Protein AF-A0A2G8K7H7-F1 (afdb_monomer_lite)

Secondary structure (DSSP, 8-state):
-HHHHHHHHHHHHHHHHHTT---THHHHHHHHHHHHHHHH---------TTGGGGSTT--HHHHHHHHHT-S--PPPPHHHHHHHHHHHHHHHHHHHIIIIIIHIIIIIIIHHHHHHHHHHSTTTT--THHHHTTHHHHHHHHHHHHHHHHHHHHHH--SS--S-HHHHHHHHHTIIIIIHHHHHHHHHHHHHHHHHHHHHHHHHHHHTTS--

Structure (mmCIF, N/CA/C/O backbone):
data_AF-A0A2G8K7H7-F1
#
_entry.id   AF-A0A2G8K7H7-F1
#
loop_
_atom_site.group_PDB
_atom_site.id
_atom_site.type_symbol
_atom_site.label_atom_id
_atom_site.label_alt_id
_atom_site.label_comp_id
_atom_site.label_asym_id
_atom_site.label_entity_id
_atom_site.label_seq_id
_atom_site.pdbx_PDB_ins_code
_atom_site.Cartn_x
_atom_site.Cartn_y
_atom_site.Cartn_z
_atom_site.occupancy
_atom_site.B_iso_or_equiv
_atom_site.auth_seq_id
_atom_site.auth_comp_id
_atom_site.auth_asym_id
_atom_site.auth_atom_id
_atom_site.pdbx_PDB_model_num
ATOM 1 N N . ASP A 1 1 ? -57.561 33.549 46.223 1.00 53.53 1 ASP A N 1
ATOM 2 C CA . ASP A 1 1 ? -56.450 34.042 47.050 1.00 53.53 1 ASP A CA 1
ATOM 3 C C . ASP A 1 1 ? -55.126 33.857 46.307 1.00 53.53 1 ASP A C 1
ATOM 5 O O . ASP A 1 1 ? -54.621 32.746 46.173 1.00 53.53 1 ASP A O 1
ATOM 9 N N . ILE A 1 2 ? -54.633 34.937 45.696 1.00 44.38 2 ILE A N 1
ATOM 10 C CA . ILE A 1 2 ? -53.490 34.934 44.760 1.00 44.38 2 ILE A CA 1
ATOM 11 C C . ILE A 1 2 ? -52.161 34.674 45.502 1.00 44.38 2 ILE A C 1
ATOM 13 O O . ILE A 1 2 ? -51.176 34.232 44.903 1.00 44.38 2 ILE A O 1
ATOM 17 N N . SER A 1 3 ? -52.149 34.868 46.825 1.00 49.09 3 SER A N 1
ATOM 18 C CA . SER A 1 3 ? -50.997 34.624 47.697 1.00 49.09 3 SER A CA 1
ATOM 19 C C . SER A 1 3 ? -50.585 33.146 47.711 1.00 49.09 3 SER A C 1
ATOM 21 O O . SER A 1 3 ? -49.422 32.812 47.464 1.00 49.09 3 SER A O 1
ATOM 23 N N . HIS A 1 4 ? -51.555 32.240 47.867 1.00 49.19 4 HIS A N 1
ATOM 24 C CA . HIS A 1 4 ? -51.309 30.797 47.930 1.00 49.19 4 HIS A CA 1
ATOM 25 C C . HIS A 1 4 ? -50.818 30.211 46.595 1.00 49.19 4 HIS A C 1
ATOM 27 O O . HIS A 1 4 ? -49.955 29.329 46.580 1.00 49.19 4 HIS A O 1
ATOM 33 N N . LEU A 1 5 ? -51.290 30.747 45.464 1.00 40.94 5 LEU A N 1
ATOM 34 C CA . LEU A 1 5 ? -50.859 30.313 44.131 1.00 40.94 5 LEU A CA 1
ATOM 35 C C . LEU A 1 5 ? -49.403 30.728 43.845 1.00 40.94 5 LEU A C 1
ATOM 37 O O . LEU A 1 5 ? -48.606 29.934 43.343 1.00 40.94 5 LEU A O 1
ATOM 41 N N . ASN A 1 6 ? -49.017 31.943 44.245 1.00 46.00 6 ASN A N 1
ATOM 42 C CA . ASN A 1 6 ? -47.647 32.440 44.091 1.00 46.00 6 ASN A CA 1
ATOM 43 C C . ASN A 1 6 ? -46.644 31.707 44.994 1.00 46.00 6 ASN A C 1
ATOM 45 O O . ASN A 1 6 ? -45.485 31.510 44.614 1.00 46.00 6 ASN A O 1
ATOM 49 N N . GLN A 1 7 ? -47.084 31.258 46.170 1.00 62.91 7 GLN A N 1
ATOM 50 C CA . GLN A 1 7 ? -46.261 30.469 47.083 1.00 62.91 7 GLN A CA 1
ATOM 51 C C . GLN A 1 7 ? -46.027 29.046 46.545 1.00 62.91 7 GLN A C 1
ATOM 53 O O . GLN A 1 7 ? -44.893 28.560 46.576 1.00 62.91 7 GLN A O 1
ATOM 58 N N . ALA A 1 8 ? -47.046 28.425 45.938 1.00 53.34 8 ALA A N 1
ATOM 59 C CA . ALA A 1 8 ? -46.929 27.126 45.271 1.00 53.34 8 ALA A CA 1
ATOM 60 C C . ALA A 1 8 ? -46.001 27.170 44.039 1.00 53.34 8 ALA A C 1
ATOM 62 O O . ALA A 1 8 ? -45.171 26.275 43.852 1.00 53.34 8 ALA A O 1
ATOM 63 N N . ILE A 1 9 ? -46.062 28.244 43.242 1.00 55.47 9 ILE A N 1
ATOM 64 C CA . ILE A 1 9 ? -45.182 28.447 42.078 1.00 55.47 9 ILE A CA 1
ATOM 65 C C . ILE A 1 9 ? -43.723 28.635 42.517 1.00 55.47 9 ILE A C 1
ATOM 67 O O . ILE A 1 9 ? -42.823 28.008 41.952 1.00 55.47 9 ILE A O 1
ATOM 71 N N . LYS A 1 10 ? -43.466 29.426 43.569 1.00 61.75 10 LYS A N 1
ATOM 72 C CA . LYS A 1 10 ? -42.112 29.575 44.133 1.00 61.75 10 LYS A CA 1
ATOM 73 C C . LYS A 1 10 ? -41.576 28.258 44.698 1.00 61.75 10 LYS A C 1
ATOM 75 O O . LYS A 1 10 ? -40.401 27.951 44.495 1.00 61.75 10 LYS A O 1
ATOM 80 N N . HIS A 1 11 ? -42.422 27.452 45.342 1.00 56.69 11 HIS A N 1
ATOM 81 C CA . HIS A 1 11 ? -42.027 26.150 45.883 1.00 56.69 11 HIS A CA 1
ATOM 82 C C . HIS A 1 11 ? -41.699 25.135 44.768 1.00 56.69 11 HIS A C 1
ATOM 84 O O . HIS A 1 11 ? -40.663 24.470 44.832 1.00 56.69 11 HIS A O 1
ATOM 90 N N . GLN A 1 12 ? -42.481 25.096 43.679 1.00 52.47 12 GLN A N 1
ATOM 91 C CA . GLN A 1 12 ? -42.157 24.293 42.487 1.00 52.47 12 GLN A CA 1
ATOM 92 C C . GLN A 1 12 ? -40.876 24.763 41.782 1.00 52.47 12 GLN A C 1
ATOM 94 O O . GLN A 1 12 ? -40.083 23.939 41.324 1.00 52.47 12 GLN A O 1
ATOM 99 N N . GLN A 1 13 ? -40.631 26.073 41.695 1.00 54.75 13 GLN A N 1
ATOM 100 C CA . GLN A 1 13 ? -39.416 26.617 41.077 1.00 54.75 13 GLN A CA 1
ATOM 101 C C . GLN A 1 13 ? -38.163 26.365 41.933 1.00 54.75 13 GLN A C 1
ATOM 103 O O . GLN A 1 13 ? -37.096 26.076 41.385 1.00 54.75 13 GLN A O 1
ATOM 108 N N . ALA A 1 14 ? -38.283 26.399 43.263 1.00 55.44 14 ALA A N 1
ATOM 109 C CA . ALA A 1 14 ? -37.207 26.045 44.189 1.00 55.44 14 ALA A CA 1
ATOM 110 C C . ALA A 1 14 ? -36.882 24.539 44.153 1.00 55.44 14 ALA A C 1
ATOM 112 O O . ALA A 1 14 ? -35.705 24.169 44.154 1.00 55.44 14 ALA A O 1
ATOM 113 N N . GLN A 1 15 ? -37.895 23.672 44.031 1.00 49.62 15 GLN A N 1
ATOM 114 C CA . GLN A 1 15 ? -37.699 22.231 43.834 1.00 49.62 15 GLN A CA 1
ATOM 115 C C . GLN A 1 15 ? -37.089 21.913 42.455 1.00 49.62 15 GLN A C 1
ATOM 117 O O . GLN A 1 15 ? -36.134 21.138 42.380 1.00 49.62 15 GLN A O 1
ATOM 122 N N . LYS A 1 16 ? -37.516 22.596 41.378 1.00 49.41 16 LYS A N 1
ATOM 123 C CA . LYS A 1 16 ? -36.889 22.492 40.042 1.00 49.41 16 LYS A CA 1
ATOM 124 C C . LYS A 1 16 ? -35.439 22.997 40.016 1.00 49.41 16 LYS A C 1
ATOM 126 O O . LYS A 1 16 ? -34.615 22.430 39.303 1.00 49.41 16 LYS A O 1
ATOM 131 N N . LYS A 1 17 ? -35.089 24.024 40.806 1.00 46.34 17 LYS A N 1
ATOM 132 C CA . LYS A 1 17 ? -33.696 24.497 40.954 1.00 46.34 17 LYS A CA 1
ATOM 133 C C . LYS A 1 17 ? -32.825 23.553 41.792 1.00 46.34 17 LYS A C 1
ATOM 135 O O . LYS A 1 17 ? -31.636 23.444 41.501 1.00 46.34 17 LYS A O 1
ATOM 140 N N . LYS A 1 18 ? -33.384 22.847 42.785 1.00 43.88 18 LYS A N 1
ATOM 141 C CA . LYS A 1 18 ? -32.648 21.839 43.576 1.00 43.88 18 LYS A CA 1
ATOM 142 C C . LYS A 1 18 ? -32.405 20.528 42.814 1.00 43.88 18 LYS A C 1
ATOM 144 O O . LYS A 1 18 ? -31.363 19.919 43.023 1.00 43.88 18 LYS A O 1
ATOM 149 N N . LEU A 1 19 ? -33.268 20.149 41.865 1.00 40.31 19 LEU A N 1
ATOM 150 C CA . LEU A 1 19 ? -33.037 18.982 40.993 1.00 40.31 19 LEU A CA 1
ATOM 151 C C . LEU A 1 19 ? -31.983 19.214 39.892 1.00 40.31 19 LEU A C 1
ATOM 153 O O . LEU A 1 19 ? -31.557 18.268 39.238 1.00 40.31 19 LEU A O 1
ATOM 157 N N . ARG A 1 20 ? -31.534 20.460 39.687 1.00 43.06 20 ARG A N 1
ATOM 158 C CA . ARG A 1 20 ? -30.636 20.848 38.584 1.00 43.06 20 ARG A CA 1
ATOM 159 C C . ARG A 1 20 ? -29.191 21.131 39.015 1.00 43.06 20 ARG A C 1
ATOM 161 O O . ARG A 1 20 ? -28.458 21.830 38.322 1.00 43.06 20 ARG A O 1
ATOM 168 N N . LYS A 1 21 ? -28.773 20.575 40.154 1.00 44.75 21 LYS A N 1
ATOM 169 C CA . LYS A 1 21 ? -27.370 20.535 40.595 1.00 44.75 21 LYS A CA 1
ATOM 170 C C . LYS A 1 21 ? -26.942 19.091 40.874 1.00 44.75 21 LYS A C 1
ATOM 172 O O . LYS A 1 21 ? -26.611 18.738 41.999 1.00 44.75 21 LYS A O 1
ATOM 177 N N . ARG A 1 22 ? -26.951 18.249 39.838 1.00 39.81 22 ARG A N 1
ATOM 178 C CA . ARG A 1 22 ? -26.134 17.025 39.790 1.00 39.81 22 ARG A CA 1
ATOM 179 C C . ARG A 1 22 ? -24.880 17.312 38.957 1.00 39.81 22 ARG A C 1
ATOM 181 O O . ARG A 1 22 ? -24.964 18.073 37.994 1.00 39.81 22 ARG A O 1
ATOM 188 N N . PRO A 1 23 ? -23.708 16.802 39.360 1.00 37.00 23 PRO A N 1
ATOM 189 C CA . PRO A 1 23 ? -22.433 17.349 38.929 1.00 37.00 23 PRO A CA 1
ATOM 190 C C . PRO A 1 23 ? -22.114 16.950 37.484 1.00 37.00 23 PRO A C 1
ATOM 192 O O . PRO A 1 23 ? -22.053 15.773 37.147 1.00 37.00 23 PRO A O 1
ATOM 195 N N . THR A 1 24 ? -21.781 17.937 36.655 1.00 44.25 24 THR A N 1
ATOM 196 C CA . THR A 1 24 ? -21.067 17.779 35.373 1.00 44.25 24 THR A CA 1
ATOM 197 C C . THR A 1 24 ? -19.679 17.137 35.524 1.00 44.25 24 THR A C 1
ATOM 199 O O . THR A 1 24 ? -19.073 16.756 34.527 1.00 44.25 24 THR A O 1
ATOM 202 N N . LYS A 1 25 ? -19.189 16.952 36.761 1.00 39.28 25 LYS A N 1
ATOM 203 C CA . LYS A 1 25 ? -17.875 16.363 37.056 1.00 39.28 25 LYS A CA 1
ATOM 204 C C . LYS A 1 25 ? -17.699 14.942 36.505 1.00 39.28 25 LYS A C 1
ATOM 206 O O . LYS A 1 25 ? -16.602 14.633 36.078 1.00 39.28 25 LYS A O 1
ATOM 211 N N . GLY A 1 26 ? -18.743 14.107 36.457 1.00 41.06 26 GLY A N 1
ATOM 212 C CA . GLY A 1 26 ? -18.622 12.718 35.975 1.00 41.06 26 GLY A CA 1
ATOM 213 C C . GLY A 1 26 ? -18.397 12.586 34.461 1.00 41.06 26 GLY A C 1
ATOM 214 O O . GLY A 1 26 ? -17.612 11.757 34.028 1.00 41.06 26 GLY A O 1
ATOM 215 N N . LYS A 1 27 ? -19.030 13.443 33.644 1.00 45.31 27 LYS A N 1
ATOM 216 C CA . LYS A 1 27 ? -18.860 13.427 32.174 1.00 45.31 27 LYS A CA 1
ATOM 217 C C . LYS A 1 27 ? -17.509 13.991 31.740 1.00 45.31 27 LYS A C 1
ATOM 219 O O . LYS A 1 27 ? -16.922 13.513 30.778 1.00 45.31 27 LYS A O 1
ATOM 224 N N . GLN A 1 28 ? -17.038 15.017 32.449 1.00 50.28 28 GLN A N 1
ATOM 225 C CA . GLN A 1 28 ? -15.727 15.610 32.207 1.00 50.28 28 GLN A CA 1
ATOM 226 C C . GLN A 1 28 ? -14.610 14.662 32.654 1.00 50.28 28 GLN A C 1
ATOM 228 O O . GLN A 1 28 ? -13.650 14.494 31.920 1.00 50.28 28 GLN A O 1
ATOM 233 N N . LYS A 1 29 ? -14.791 13.985 33.797 1.00 49.91 29 LYS A N 1
ATOM 234 C CA . LYS A 1 29 ? -13.849 13.004 34.344 1.00 49.91 29 LYS A CA 1
ATOM 235 C C . LYS A 1 29 ? -13.564 11.858 33.364 1.00 49.91 29 LYS A C 1
ATOM 237 O O . LYS A 1 29 ? -12.413 11.695 32.996 1.00 49.91 29 LYS A O 1
ATOM 242 N N . ASN A 1 30 ? -14.592 11.199 32.821 1.00 59.34 30 ASN A N 1
ATOM 243 C CA . ASN A 1 30 ? -14.393 10.092 31.870 1.00 59.34 30 ASN A CA 1
ATOM 244 C C . ASN A 1 30 ? -13.727 10.532 30.551 1.00 59.34 30 ASN A C 1
ATOM 246 O O . ASN A 1 30 ? -13.018 9.757 29.918 1.00 59.34 30 ASN A O 1
ATOM 250 N N . ARG A 1 31 ? -13.962 11.776 30.107 1.00 64.56 31 ARG A N 1
ATOM 251 C CA . ARG A 1 31 ? -13.296 12.331 28.919 1.00 64.56 31 ARG A CA 1
ATOM 252 C C . ARG A 1 31 ? -11.830 12.659 29.201 1.00 64.56 31 ARG A C 1
ATOM 254 O O . ARG A 1 31 ? -10.986 12.375 28.363 1.00 64.56 31 ARG A O 1
ATOM 261 N N . THR A 1 32 ? -11.538 13.260 30.352 1.00 67.94 32 THR A N 1
ATOM 262 C CA . THR A 1 32 ? -10.167 13.584 30.758 1.00 67.94 32 THR A CA 1
ATOM 263 C C . THR A 1 32 ? -9.350 12.316 31.010 1.00 67.94 32 THR A C 1
ATOM 265 O O . THR A 1 32 ? -8.211 12.256 30.572 1.00 67.94 32 THR A O 1
ATOM 268 N N . GLU A 1 33 ? -9.949 11.281 31.603 1.00 69.31 33 GLU A N 1
ATOM 269 C CA . GLU A 1 33 ? -9.330 9.959 31.788 1.00 69.31 33 GLU A CA 1
ATOM 270 C C . GLU A 1 33 ? -8.995 9.302 30.441 1.00 69.31 33 GLU A C 1
ATOM 272 O O . GLU A 1 33 ? -7.850 8.925 30.221 1.00 69.31 33 GLU A O 1
ATOM 277 N N . LEU A 1 34 ? -9.933 9.291 29.484 1.00 71.19 34 LEU A N 1
ATOM 278 C CA . LEU A 1 34 ? -9.685 8.792 28.125 1.00 71.19 34 LEU A CA 1
ATOM 279 C C . LEU A 1 34 ? -8.577 9.575 27.397 1.00 71.19 34 LEU A C 1
ATOM 281 O O . LEU A 1 34 ? -7.736 8.991 26.716 1.00 71.19 34 LEU A O 1
ATOM 285 N N . GLU A 1 35 ? -8.575 10.905 27.515 1.00 76.38 35 GLU A N 1
ATOM 286 C CA . GLU A 1 35 ? -7.531 11.759 26.937 1.00 76.38 35 GLU A CA 1
ATOM 287 C C . GLU A 1 35 ? -6.160 11.485 27.585 1.00 76.38 35 GLU A C 1
ATOM 289 O O . GLU A 1 35 ? -5.142 11.483 26.895 1.00 76.38 35 GLU A O 1
ATOM 294 N N . GLU A 1 36 ? -6.110 11.220 28.892 1.00 78.50 36 GLU A N 1
ATOM 295 C CA . GLU A 1 36 ? -4.895 10.808 29.605 1.00 78.50 36 GLU A CA 1
ATOM 296 C C . GLU A 1 36 ? -4.436 9.397 29.216 1.00 78.50 36 GLU A C 1
ATOM 298 O O . GLU A 1 36 ? -3.234 9.167 29.099 1.00 78.50 36 GLU A O 1
ATOM 303 N N . ALA A 1 37 ? -5.363 8.477 28.955 1.00 74.94 37 ALA A N 1
ATOM 304 C CA . ALA A 1 37 ? -5.086 7.129 28.466 1.00 74.94 37 ALA A CA 1
ATOM 305 C C . ALA A 1 37 ? -4.466 7.136 27.074 1.00 74.94 37 ALA A C 1
ATOM 307 O O . ALA A 1 37 ? -3.412 6.547 26.842 1.00 74.94 37 ALA A O 1
ATOM 308 N N . LEU A 1 38 ? -5.076 7.882 26.155 1.00 78.12 38 LEU A N 1
ATOM 309 C CA . LEU A 1 38 ? -4.579 8.027 24.791 1.00 78.12 38 LEU A CA 1
ATOM 310 C C . LEU A 1 38 ? -3.209 8.711 24.742 1.00 78.12 38 LEU A C 1
ATOM 312 O O . LEU A 1 38 ? -2.420 8.400 23.859 1.00 78.12 38 LEU A O 1
ATOM 316 N N . LYS A 1 39 ? -2.879 9.583 25.706 1.00 82.62 39 LYS A N 1
ATOM 317 C CA . LYS A 1 39 ? -1.521 10.142 25.836 1.00 82.62 39 LYS A CA 1
ATOM 318 C C . LYS A 1 39 ? -0.468 9.096 26.207 1.00 82.62 39 LYS A C 1
ATOM 320 O O . LYS A 1 39 ? 0.702 9.306 25.901 1.00 82.62 39 LYS A O 1
ATOM 325 N N . ARG A 1 40 ? -0.853 8.006 26.880 1.00 81.62 40 ARG A N 1
ATOM 326 C CA . ARG A 1 40 ? 0.049 6.884 27.198 1.00 81.62 40 ARG A CA 1
ATOM 327 C C . ARG A 1 40 ? 0.236 5.943 26.009 1.00 81.62 40 ARG A C 1
ATOM 329 O O . ARG A 1 40 ? 1.224 5.214 25.975 1.00 81.62 40 ARG A O 1
ATOM 336 N N . TYR A 1 41 ? -0.692 5.952 25.051 1.00 80.19 41 TYR A N 1
ATOM 337 C CA . TYR A 1 41 ? -0.607 5.105 23.871 1.00 80.19 41 TYR A CA 1
ATOM 338 C C . TYR A 1 41 ? 0.508 5.582 22.939 1.00 80.19 41 TYR A C 1
ATOM 340 O O . TYR A 1 41 ? 0.491 6.705 22.433 1.00 80.19 41 TYR A O 1
ATOM 348 N N . THR A 1 42 ? 1.466 4.701 22.678 1.00 78.88 42 THR A N 1
ATOM 349 C CA . THR A 1 42 ? 2.473 4.897 21.641 1.00 78.88 42 THR A CA 1
ATOM 350 C C . THR A 1 42 ? 2.078 4.089 20.416 1.00 78.88 42 THR A C 1
ATOM 352 O O . THR A 1 42 ? 1.704 2.919 20.513 1.00 78.88 42 THR A O 1
ATOM 355 N N . ILE A 1 43 ? 2.147 4.721 19.243 1.00 76.75 43 ILE A N 1
ATOM 356 C CA . ILE A 1 43 ? 1.933 4.016 17.981 1.00 76.75 43 ILE A CA 1
ATOM 357 C C . ILE A 1 43 ? 3.099 3.048 17.830 1.00 76.75 43 ILE A C 1
ATOM 359 O O . ILE A 1 43 ? 4.243 3.455 17.635 1.00 76.75 43 ILE A O 1
ATOM 363 N N . TYR A 1 44 ? 2.803 1.762 17.977 1.00 59.66 44 TYR A N 1
ATOM 364 C CA . TYR A 1 44 ? 3.785 0.723 17.749 1.00 59.66 44 TYR A CA 1
ATOM 365 C C . TYR A 1 44 ? 3.960 0.576 16.234 1.00 59.66 44 TYR A C 1
ATOM 367 O O . TYR A 1 44 ? 3.085 0.032 15.561 1.00 59.66 44 TYR A O 1
ATOM 375 N N . ASP A 1 45 ? 5.103 1.011 15.708 1.00 64.31 45 ASP A N 1
ATOM 376 C CA . ASP A 1 45 ? 5.479 0.788 14.313 1.00 64.31 45 ASP A CA 1
ATOM 377 C C . ASP A 1 45 ? 6.367 -0.466 14.196 1.00 64.31 45 ASP A C 1
ATOM 379 O O . ASP A 1 45 ? 7.561 -0.436 14.493 1.00 64.31 45 ASP A O 1
ATOM 383 N N . LYS A 1 46 ? 5.761 -1.618 13.861 1.00 55.03 46 LYS A N 1
ATOM 384 C CA . LYS A 1 46 ? 6.487 -2.891 13.630 1.00 55.03 46 LYS A CA 1
ATOM 385 C C . LYS A 1 46 ? 7.175 -2.940 12.276 1.00 55.03 46 LYS A C 1
ATOM 387 O O . LYS A 1 46 ? 7.973 -3.848 12.050 1.00 55.03 46 LYS A O 1
ATOM 392 N N . GLU A 1 47 ? 6.807 -2.065 11.351 1.00 64.69 47 GLU A N 1
ATOM 393 C CA . GLU A 1 47 ? 7.043 -2.287 9.935 1.00 64.69 47 GLU A CA 1
ATOM 394 C C . GLU A 1 47 ? 7.829 -1.112 9.368 1.00 64.69 47 GLU A C 1
ATOM 396 O O . GLU A 1 47 ? 7.264 -0.159 8.847 1.00 64.69 47 GLU A O 1
ATOM 401 N N . GLU A 1 48 ? 9.160 -1.205 9.413 1.00 74.00 48 GLU A N 1
ATOM 402 C CA . GLU A 1 48 ? 9.999 -0.318 8.611 1.00 74.00 48 GLU A CA 1
ATOM 403 C C . GLU A 1 48 ? 9.760 -0.646 7.127 1.00 74.00 48 GLU A C 1
ATOM 405 O O . GLU A 1 48 ? 10.294 -1.602 6.558 1.00 74.00 48 GLU A O 1
ATOM 410 N N . LEU A 1 49 ? 8.842 0.093 6.508 1.00 88.12 49 LEU A N 1
ATOM 411 C CA . LEU A 1 49 ? 8.471 -0.078 5.112 1.00 88.12 49 LEU A CA 1
ATOM 412 C C . LEU A 1 49 ? 9.411 0.754 4.237 1.00 88.12 49 LEU A C 1
ATOM 414 O O . LEU A 1 49 ? 9.168 1.936 4.007 1.00 88.12 49 LEU A O 1
ATOM 418 N N . GLU A 1 50 ? 10.456 0.126 3.686 1.00 90.38 50 GLU A N 1
ATOM 419 C CA . GLU A 1 50 ? 11.431 0.790 2.795 1.00 90.38 50 GLU A CA 1
ATOM 420 C C . GLU A 1 50 ? 10.782 1.594 1.656 1.00 90.38 50 GLU A C 1
ATOM 422 O O . GLU A 1 50 ? 11.318 2.606 1.200 1.00 90.38 50 GLU A O 1
ATOM 427 N N . PHE A 1 51 ? 9.634 1.123 1.167 1.00 92.44 51 PHE A N 1
ATOM 428 C CA . PHE A 1 51 ? 8.916 1.730 0.055 1.00 92.44 51 PHE A CA 1
ATOM 429 C C . PHE A 1 51 ? 8.001 2.894 0.465 1.00 92.44 51 PHE A C 1
ATOM 431 O O . PHE A 1 51 ? 7.534 3.615 -0.414 1.00 92.44 51 PHE A O 1
ATOM 438 N N . ALA A 1 52 ? 7.746 3.112 1.761 1.00 92.31 52 ALA A N 1
ATOM 439 C CA . ALA A 1 52 ? 6.797 4.128 2.228 1.00 92.31 52 ALA A CA 1
ATOM 440 C C . ALA A 1 52 ? 7.185 5.545 1.785 1.00 92.31 52 ALA A C 1
ATOM 442 O O . ALA A 1 52 ? 6.318 6.349 1.446 1.00 92.31 52 ALA A O 1
ATOM 443 N N . LYS A 1 53 ? 8.491 5.835 1.680 1.00 91.88 53 LYS A N 1
ATOM 444 C CA . LYS A 1 53 ? 8.991 7.125 1.177 1.00 91.88 53 LYS A CA 1
ATOM 445 C C . LYS A 1 53 ? 8.470 7.474 -0.219 1.00 91.88 53 LYS A C 1
ATOM 447 O O . LYS A 1 53 ? 8.295 8.648 -0.513 1.00 91.88 53 LYS A O 1
ATOM 452 N N . TYR A 1 54 ? 8.181 6.481 -1.062 1.00 93.31 54 TYR A N 1
ATOM 453 C CA . TYR A 1 54 ? 7.706 6.706 -2.430 1.00 93.31 54 TYR A CA 1
ATOM 454 C C . TYR A 1 54 ? 6.221 7.081 -2.512 1.00 93.31 54 TYR A C 1
ATOM 456 O O . TYR A 1 54 ? 5.764 7.497 -3.575 1.00 93.31 54 TYR A O 1
ATOM 464 N N . GLY A 1 55 ? 5.476 6.973 -1.406 1.00 88.56 55 GLY A N 1
ATOM 465 C CA . GLY A 1 55 ? 4.105 7.476 -1.313 1.00 88.56 55 GLY A CA 1
ATOM 466 C C . GLY A 1 55 ? 4.023 9.005 -1.285 1.00 88.56 55 GLY A C 1
ATOM 467 O O . GLY A 1 55 ? 2.987 9.559 -1.635 1.00 88.56 55 GLY A O 1
ATOM 468 N N . GLN A 1 56 ? 5.117 9.694 -0.939 1.00 87.44 56 GLN A N 1
ATOM 469 C CA . GLN A 1 56 ? 5.150 11.153 -0.811 1.00 87.44 56 GLN A CA 1
ATOM 470 C C . GLN A 1 56 ? 4.845 11.861 -2.132 1.00 87.44 56 GLN A C 1
ATOM 472 O O . GLN A 1 56 ? 5.291 11.431 -3.200 1.00 87.44 56 GLN A O 1
ATOM 477 N N . ASP A 1 57 ? 4.126 12.980 -2.055 1.00 86.00 57 ASP A N 1
ATOM 478 C CA . ASP A 1 57 ? 3.807 13.825 -3.205 1.00 86.00 57 ASP A CA 1
ATOM 479 C C . ASP A 1 57 ? 5.062 14.371 -3.902 1.00 86.00 57 ASP A C 1
ATOM 481 O O . ASP A 1 57 ? 6.109 14.592 -3.299 1.00 86.00 57 ASP A O 1
ATOM 485 N N . GLY A 1 58 ? 4.961 14.581 -5.215 1.00 86.75 58 GLY A N 1
ATOM 486 C CA . GLY A 1 58 ? 6.048 15.129 -6.034 1.00 86.75 58 GLY A CA 1
ATOM 487 C C . GLY A 1 58 ? 7.116 14.123 -6.482 1.00 86.75 58 GLY A C 1
ATOM 488 O O . GLY A 1 58 ? 7.850 14.424 -7.418 1.00 86.75 58 GLY A O 1
ATOM 489 N N . LEU A 1 59 ? 7.173 12.917 -5.906 1.00 93.38 59 LEU A N 1
ATOM 490 C CA . LEU A 1 59 ? 8.048 11.846 -6.399 1.00 93.38 59 LEU A CA 1
ATOM 491 C C . LEU A 1 59 ? 7.501 11.196 -7.680 1.00 93.38 59 LEU A C 1
ATOM 493 O O . LEU A 1 59 ? 6.284 11.026 -7.835 1.00 93.38 59 LEU A O 1
ATOM 497 N N . ASP A 1 60 ? 8.405 10.821 -8.584 1.00 94.50 60 ASP A N 1
ATOM 498 C CA . ASP A 1 60 ? 8.108 10.162 -9.855 1.00 94.50 60 ASP A CA 1
ATOM 499 C C . ASP A 1 60 ? 8.985 8.915 -10.084 1.00 94.50 60 ASP A C 1
ATOM 501 O O . ASP A 1 60 ? 9.895 8.596 -9.311 1.00 94.50 60 ASP A O 1
ATOM 505 N N . TRP A 1 61 ? 8.721 8.190 -11.174 1.00 95.69 61 TRP A N 1
ATOM 506 C CA . TRP A 1 61 ? 9.527 7.022 -11.534 1.00 95.69 61 TRP A CA 1
ATOM 507 C C . TRP A 1 61 ? 10.983 7.382 -11.844 1.00 95.69 61 TRP A C 1
ATOM 509 O O . TRP A 1 61 ? 11.857 6.534 -11.687 1.00 95.69 61 TRP A O 1
ATOM 519 N N . VAL A 1 62 ? 11.272 8.618 -12.271 1.00 95.62 62 VAL A N 1
ATOM 520 C CA . VAL A 1 62 ? 12.648 9.064 -12.519 1.00 95.62 62 VAL A CA 1
ATOM 521 C C . VAL A 1 62 ? 13.402 9.122 -11.197 1.00 95.62 62 VAL A C 1
ATOM 523 O O . VAL A 1 62 ? 14.504 8.586 -11.109 1.00 95.62 62 VAL A O 1
ATOM 526 N N . PHE A 1 63 ? 12.805 9.720 -10.165 1.00 95.44 63 PHE A N 1
ATOM 527 C CA . PHE A 1 63 ? 13.351 9.746 -8.814 1.00 95.44 63 PHE A CA 1
ATOM 528 C C . PHE A 1 63 ? 13.601 8.330 -8.294 1.00 95.44 63 PHE A C 1
ATOM 530 O O . PHE A 1 63 ? 14.712 8.035 -7.861 1.00 95.44 63 PHE A O 1
ATOM 537 N N . PHE A 1 64 ? 12.616 7.435 -8.419 1.00 96.06 64 PHE A N 1
ATOM 538 C CA . PHE A 1 64 ? 12.775 6.033 -8.026 1.00 96.06 64 PHE A CA 1
ATOM 539 C C . PHE A 1 64 ? 13.963 5.367 -8.729 1.00 96.06 64 PHE A C 1
ATOM 541 O O . PHE A 1 64 ? 14.784 4.725 -8.083 1.00 96.06 64 PHE A O 1
ATOM 548 N N . MET A 1 65 ? 14.092 5.532 -10.049 1.00 96.38 65 MET A N 1
ATOM 549 C CA . MET A 1 65 ? 15.205 4.945 -10.799 1.00 96.38 65 MET A CA 1
ATOM 550 C C . MET A 1 65 ? 16.556 5.516 -10.367 1.00 96.38 65 MET A C 1
ATOM 552 O O . MET A 1 65 ? 17.519 4.761 -10.255 1.00 96.38 65 MET A O 1
ATOM 556 N N . LYS A 1 66 ? 16.643 6.828 -10.120 1.00 95.69 66 LYS A N 1
ATOM 557 C CA . LYS A 1 66 ? 17.869 7.464 -9.618 1.00 95.69 66 LYS A CA 1
ATOM 558 C C . LYS A 1 66 ? 18.256 6.926 -8.245 1.00 95.69 66 LYS A C 1
ATOM 560 O O . LYS A 1 66 ? 19.428 6.633 -8.033 1.00 95.69 66 LYS A O 1
ATOM 565 N N . ASP A 1 67 ? 17.279 6.752 -7.361 1.00 94.94 67 ASP A N 1
ATOM 566 C CA . ASP A 1 67 ? 17.473 6.216 -6.013 1.00 94.94 67 ASP A CA 1
ATOM 567 C C . ASP A 1 67 ? 17.875 4.730 -6.038 1.00 94.94 67 ASP A C 1
ATOM 569 O O . ASP A 1 67 ? 18.822 4.320 -5.375 1.00 94.94 67 ASP A O 1
ATOM 573 N N . VAL A 1 68 ? 17.239 3.902 -6.872 1.00 94.81 68 VAL A N 1
ATOM 574 C CA . VAL A 1 68 ? 17.578 2.470 -6.980 1.00 94.81 68 VAL A CA 1
ATOM 575 C C . VAL A 1 68 ? 18.931 2.241 -7.654 1.00 94.81 68 VAL A C 1
ATOM 577 O O . VAL A 1 68 ? 19.709 1.406 -7.198 1.00 94.81 68 VAL A O 1
ATOM 580 N N . LEU A 1 69 ? 19.219 2.961 -8.740 1.00 95.69 69 LEU A N 1
ATOM 581 C CA . LEU A 1 69 ? 20.438 2.766 -9.531 1.00 95.69 69 LEU A CA 1
ATOM 582 C C . LEU A 1 69 ? 21.624 3.591 -9.026 1.00 95.69 69 LEU A C 1
ATOM 584 O O . LEU A 1 69 ? 22.738 3.368 -9.497 1.00 95.69 69 LEU A O 1
ATOM 588 N N . GLN A 1 70 ? 21.389 4.543 -8.119 1.00 95.62 70 GLN A N 1
ATOM 589 C CA . GLN A 1 70 ? 22.390 5.489 -7.617 1.00 95.62 70 GLN A CA 1
ATOM 590 C C . GLN A 1 70 ? 23.058 6.271 -8.765 1.00 95.62 70 GLN A C 1
ATOM 592 O O . GLN A 1 70 ? 24.281 6.326 -8.892 1.00 95.62 70 GLN A O 1
ATOM 597 N N . VAL A 1 71 ? 22.236 6.852 -9.648 1.00 93.62 71 VAL A N 1
ATOM 598 C CA . VAL A 1 71 ? 22.687 7.621 -10.825 1.00 93.62 71 VAL A CA 1
ATOM 599 C C . VAL A 1 71 ? 22.047 9.005 -10.886 1.00 93.62 71 VAL A C 1
ATOM 601 O O . VAL A 1 71 ? 20.886 9.187 -10.530 1.00 93.62 71 VAL A O 1
ATOM 604 N N . GLU A 1 72 ? 22.773 9.985 -11.423 1.00 91.44 72 GLU A N 1
ATOM 605 C CA . GLU A 1 72 ? 22.265 11.359 -11.553 1.00 91.44 72 GLU A CA 1
ATOM 606 C C . GLU A 1 72 ? 21.338 11.555 -12.761 1.00 91.44 72 GLU A C 1
ATOM 608 O O . GLU A 1 72 ? 20.396 12.356 -12.711 1.00 91.44 72 GLU A O 1
ATOM 613 N N . HIS A 1 73 ? 21.584 10.821 -13.851 1.00 91.25 73 HIS A N 1
ATOM 614 C CA . HIS A 1 73 ? 20.894 10.985 -15.128 1.00 91.25 73 HIS A CA 1
ATOM 615 C C . HIS A 1 73 ? 20.235 9.684 -15.595 1.00 91.25 73 HIS A C 1
ATOM 617 O O . HIS A 1 73 ? 20.885 8.643 -15.703 1.00 91.25 73 HIS A O 1
ATOM 623 N N . ILE A 1 74 ? 18.950 9.781 -15.943 1.00 93.44 74 ILE A N 1
ATOM 624 C CA . ILE A 1 74 ? 18.165 8.714 -16.564 1.00 93.44 74 ILE A CA 1
ATOM 625 C C . ILE A 1 74 ? 17.843 9.148 -17.998 1.00 93.44 74 ILE A C 1
ATOM 627 O O . ILE A 1 74 ? 17.253 10.217 -18.176 1.00 93.44 74 ILE A O 1
ATOM 631 N N . PRO A 1 75 ? 18.218 8.357 -19.021 1.00 90.94 75 PRO A N 1
ATOM 632 C CA . PRO A 1 75 ? 17.857 8.635 -20.404 1.00 90.94 75 PRO A CA 1
ATOM 633 C C . PRO A 1 75 ? 16.354 8.861 -20.559 1.00 90.94 75 PRO A C 1
ATOM 635 O O . PRO A 1 75 ? 15.535 8.084 -20.061 1.00 90.94 75 PRO A O 1
ATOM 638 N N . LYS A 1 76 ? 15.983 9.927 -21.274 1.00 91.12 76 LYS A N 1
ATOM 639 C CA . LYS A 1 76 ? 14.578 10.233 -21.537 1.00 91.12 76 LYS A CA 1
ATOM 640 C C . LYS A 1 76 ? 14.006 9.190 -22.508 1.00 91.12 76 LYS A C 1
ATOM 642 O O . LYS A 1 76 ? 14.487 9.109 -23.639 1.00 91.12 76 LYS A O 1
ATOM 647 N N . PRO A 1 77 ? 12.981 8.418 -22.112 1.00 93.50 77 PRO A N 1
ATOM 648 C CA . PRO A 1 77 ? 12.351 7.465 -23.010 1.00 93.50 77 PRO A CA 1
ATOM 649 C C . PRO A 1 77 ? 11.516 8.185 -24.078 1.00 93.50 77 PRO A C 1
ATOM 651 O O . PRO A 1 77 ? 11.197 9.373 -23.964 1.00 93.50 77 PRO A O 1
ATOM 654 N N . ASN A 1 78 ? 11.109 7.441 -25.108 1.00 94.88 78 ASN A N 1
ATOM 655 C CA . ASN A 1 78 ? 10.124 7.927 -26.071 1.00 94.88 78 ASN A CA 1
ATOM 656 C C . ASN A 1 78 ? 8.766 8.219 -25.388 1.00 94.88 78 ASN A C 1
ATOM 658 O O . ASN A 1 78 ? 8.517 7.853 -24.235 1.00 94.88 78 ASN A O 1
ATOM 662 N N . SER A 1 79 ? 7.871 8.912 -26.095 1.00 95.19 79 SER A N 1
ATOM 663 C CA . SER A 1 79 ? 6.605 9.383 -25.519 1.00 95.19 79 SER A CA 1
ATOM 664 C C . SER A 1 79 ? 5.675 8.248 -25.070 1.00 95.19 79 SER A C 1
ATOM 666 O O . SER A 1 79 ? 5.002 8.394 -24.048 1.00 95.19 79 SER A O 1
ATOM 668 N N . SER A 1 80 ? 5.641 7.121 -25.788 1.00 94.75 80 SER A N 1
ATOM 669 C CA . SER A 1 80 ? 4.836 5.949 -25.422 1.00 94.75 80 SER A CA 1
ATOM 670 C C . SER A 1 80 ? 5.356 5.277 -24.155 1.00 94.75 80 SER A C 1
ATOM 672 O O . SER A 1 80 ? 4.576 5.010 -23.243 1.00 94.75 80 SER A O 1
ATOM 674 N N . GLU A 1 81 ? 6.670 5.089 -24.044 1.00 94.69 81 GLU A N 1
ATOM 675 C CA . GLU A 1 81 ? 7.289 4.503 -22.857 1.00 94.69 81 GLU A CA 1
ATOM 676 C C . GLU A 1 81 ? 7.159 5.418 -21.643 1.00 94.69 81 GLU A C 1
ATOM 678 O O . GLU A 1 81 ? 6.874 4.941 -20.549 1.00 94.69 81 GLU A O 1
ATOM 683 N N . CYS A 1 82 ? 7.270 6.736 -21.818 1.00 94.94 82 CYS A N 1
ATOM 684 C CA . CYS A 1 82 ? 7.018 7.690 -20.739 1.00 94.94 82 CYS A CA 1
ATOM 685 C C . CYS A 1 82 ? 5.599 7.530 -20.161 1.00 94.94 82 CYS A C 1
ATOM 687 O O . CYS A 1 82 ? 5.425 7.420 -18.947 1.00 94.94 82 CYS A O 1
ATOM 689 N N . LYS A 1 83 ? 4.579 7.424 -21.027 1.00 95.81 83 LYS A N 1
ATOM 690 C CA . LYS A 1 83 ? 3.190 7.183 -20.599 1.00 95.81 83 LYS A CA 1
ATOM 691 C C . LYS A 1 83 ? 3.039 5.850 -19.864 1.00 95.81 83 LYS A C 1
ATOM 693 O O . LYS A 1 83 ? 2.379 5.810 -18.830 1.00 95.81 83 LYS A O 1
ATOM 698 N N . ARG A 1 84 ? 3.661 4.779 -20.367 1.00 95.50 84 ARG A N 1
ATOM 699 C CA . ARG A 1 84 ? 3.624 3.449 -19.739 1.00 95.50 84 ARG A CA 1
ATOM 700 C C . ARG A 1 84 ? 4.229 3.480 -18.332 1.00 95.50 84 ARG A C 1
ATOM 702 O O . ARG A 1 84 ? 3.585 3.041 -17.382 1.00 95.50 84 ARG A O 1
ATOM 709 N N . ARG A 1 85 ? 5.422 4.067 -18.184 1.00 96.12 85 ARG A N 1
ATOM 710 C CA . ARG A 1 85 ? 6.112 4.219 -16.889 1.00 96.12 85 ARG A CA 1
ATOM 711 C C . ARG A 1 85 ? 5.302 5.042 -15.898 1.00 96.12 85 ARG A C 1
ATOM 713 O O . ARG A 1 85 ? 5.204 4.645 -14.743 1.00 96.12 85 ARG A O 1
ATOM 720 N N . ASN A 1 86 ? 4.663 6.121 -16.356 1.00 95.69 86 ASN A N 1
ATOM 721 C CA . ASN A 1 86 ? 3.761 6.909 -15.517 1.00 95.69 86 ASN A CA 1
ATOM 722 C C . ASN A 1 86 ? 2.604 6.061 -14.978 1.00 95.69 86 ASN A C 1
ATOM 724 O O . ASN A 1 86 ? 2.295 6.167 -13.801 1.00 95.69 86 ASN A O 1
ATOM 728 N N . LYS A 1 87 ? 2.001 5.182 -15.788 1.00 95.88 87 LYS A N 1
ATOM 729 C CA . LYS A 1 87 ? 0.903 4.318 -15.322 1.00 95.88 87 LYS A CA 1
ATOM 730 C C . LYS A 1 87 ? 1.334 3.287 -14.292 1.00 95.88 87 LYS A C 1
ATOM 732 O O . LYS A 1 87 ? 0.630 3.080 -13.311 1.00 95.88 87 LYS A O 1
ATOM 737 N N . ILE A 1 88 ? 2.503 2.689 -14.473 1.00 96.00 88 ILE A N 1
ATOM 738 C CA . ILE A 1 88 ? 3.062 1.768 -13.476 1.00 96.00 88 ILE A CA 1
ATOM 739 C C . ILE A 1 88 ? 3.429 2.501 -12.188 1.00 96.00 88 ILE A C 1
ATOM 741 O O . ILE A 1 88 ? 3.190 1.986 -11.100 1.00 96.00 88 ILE A O 1
ATOM 745 N N . TRP A 1 89 ? 3.973 3.71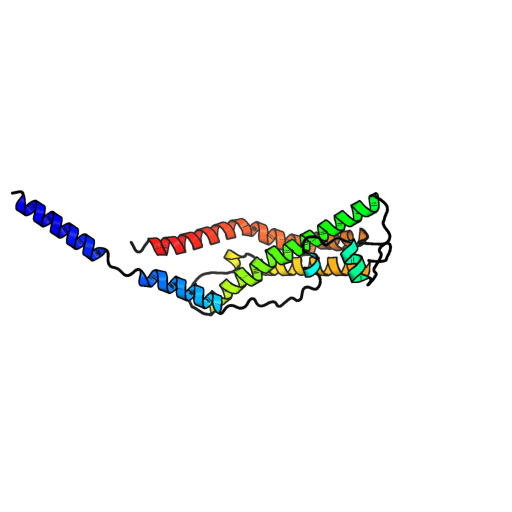2 -12.305 1.00 96.50 89 TRP A N 1
ATOM 746 C CA . TRP A 1 89 ? 4.265 4.551 -11.151 1.00 96.50 89 TRP A CA 1
ATOM 747 C C . TRP A 1 89 ? 3.004 4.960 -10.395 1.00 96.50 89 TRP A C 1
ATOM 749 O O . TRP A 1 89 ? 2.966 4.837 -9.177 1.00 96.50 89 TRP A O 1
ATOM 759 N N . GLU A 1 90 ? 1.969 5.412 -11.106 1.00 96.19 90 GLU A N 1
ATOM 760 C CA . GLU A 1 90 ? 0.671 5.762 -10.525 1.00 96.19 90 GLU A CA 1
ATOM 761 C C . GLU A 1 90 ? 0.076 4.575 -9.763 1.00 96.19 90 GLU A C 1
ATOM 763 O O . GLU A 1 90 ? -0.341 4.754 -8.622 1.00 96.19 90 GLU A O 1
ATOM 768 N N . LEU A 1 91 ? 0.116 3.369 -10.345 1.00 95.50 91 LEU A N 1
ATOM 769 C CA . LEU A 1 91 ? -0.307 2.142 -9.670 1.00 95.50 91 LEU A CA 1
ATOM 770 C C . LEU A 1 91 ? 0.489 1.924 -8.378 1.00 95.50 91 LEU A C 1
ATOM 772 O O . LEU A 1 91 ? -0.097 1.884 -7.301 1.00 95.50 91 LEU A O 1
ATOM 776 N N . PHE A 1 92 ? 1.819 1.848 -8.467 1.00 96.00 92 PHE A N 1
ATOM 777 C CA . PHE A 1 92 ? 2.671 1.615 -7.301 1.00 96.00 92 PHE A CA 1
ATOM 778 C C . PHE A 1 92 ? 2.444 2.649 -6.196 1.00 96.00 92 PHE A C 1
ATOM 780 O O . PHE A 1 92 ? 2.224 2.281 -5.045 1.00 96.00 92 PHE A O 1
ATOM 787 N N . ARG A 1 93 ? 2.434 3.939 -6.545 1.00 95.69 93 ARG A N 1
ATOM 788 C CA . ARG A 1 93 ? 2.203 5.018 -5.584 1.00 95.69 93 ARG A CA 1
ATOM 789 C C . ARG A 1 93 ? 0.832 4.895 -4.932 1.00 95.69 93 ARG A C 1
ATOM 791 O O . ARG A 1 93 ? 0.740 5.031 -3.718 1.00 95.69 93 ARG A O 1
ATOM 798 N N . SER A 1 94 ? -0.217 4.644 -5.718 1.00 95.94 94 SER A N 1
ATOM 799 C CA . SER A 1 94 ? -1.581 4.543 -5.191 1.00 95.94 94 SER A CA 1
ATOM 800 C C . SER A 1 94 ? -1.719 3.425 -4.159 1.00 95.94 94 SER A C 1
ATOM 802 O O . SER A 1 94 ? -2.359 3.620 -3.132 1.00 95.94 94 SER A O 1
ATOM 804 N N . GLU A 1 95 ? -1.037 2.304 -4.377 1.00 94.88 95 GLU A N 1
ATOM 805 C CA . GLU A 1 95 ? -1.049 1.148 -3.478 1.00 94.88 95 GLU A CA 1
ATOM 806 C C . GLU A 1 95 ? -0.242 1.418 -2.201 1.00 94.88 95 GLU A C 1
ATOM 808 O O . GLU A 1 95 ? -0.692 1.105 -1.098 1.00 94.88 95 GLU A O 1
ATOM 813 N N . VAL A 1 96 ? 0.907 2.094 -2.322 1.00 95.06 96 VAL A N 1
ATOM 814 C CA . VAL A 1 96 ? 1.696 2.541 -1.162 1.00 95.06 96 VAL A CA 1
ATOM 815 C C . VAL A 1 96 ? 0.909 3.536 -0.308 1.00 95.06 96 VAL A C 1
ATOM 817 O O . VAL A 1 96 ? 0.862 3.375 0.909 1.00 95.06 96 VAL A O 1
ATOM 820 N N . VAL A 1 97 ? 0.265 4.530 -0.924 1.00 94.56 97 VAL A N 1
ATOM 821 C CA . VAL A 1 97 ? -0.575 5.513 -0.220 1.00 94.56 97 VAL A CA 1
ATOM 822 C C . VAL A 1 97 ? -1.767 4.824 0.437 1.00 94.56 97 VAL A C 1
ATOM 824 O O . VAL A 1 97 ? -2.033 5.050 1.613 1.00 94.56 97 VAL A O 1
ATOM 827 N N . TYR A 1 98 ? -2.449 3.924 -0.273 1.00 95.00 98 TYR A N 1
ATOM 828 C CA . TYR A 1 98 ? -3.561 3.163 0.288 1.00 95.00 98 TYR A CA 1
ATOM 829 C C . TYR A 1 98 ? -3.145 2.370 1.537 1.00 95.00 98 TYR A C 1
ATOM 831 O O . TYR A 1 98 ? -3.840 2.387 2.557 1.00 95.00 98 TYR A O 1
ATOM 839 N N . LEU A 1 99 ? -1.985 1.716 1.502 1.00 93.69 99 LEU A N 1
ATOM 840 C CA . LEU A 1 99 ? -1.465 0.998 2.658 1.00 93.69 99 LEU A CA 1
ATOM 841 C C . LEU A 1 99 ? -1.088 1.945 3.807 1.00 93.69 99 LEU A C 1
ATOM 843 O O . LEU A 1 99 ? -1.565 1.759 4.927 1.00 93.69 99 LEU A O 1
ATOM 847 N N . VAL A 1 100 ? -0.230 2.933 3.545 1.00 91.81 100 VAL A N 1
ATOM 848 C CA . VAL A 1 100 ? 0.387 3.773 4.583 1.00 91.81 100 VAL A CA 1
ATOM 849 C C . VAL A 1 100 ? -0.617 4.756 5.178 1.00 91.81 100 VAL A C 1
ATOM 851 O O . VAL A 1 100 ? -0.772 4.806 6.399 1.00 91.81 100 VAL A O 1
ATOM 854 N N . ASP A 1 101 ? -1.353 5.474 4.333 1.00 90.94 101 ASP A N 1
ATOM 855 C CA . ASP A 1 101 ? -2.218 6.577 4.757 1.00 90.94 101 ASP A CA 1
ATOM 856 C C . ASP A 1 101 ? -3.641 6.124 5.099 1.00 90.94 101 ASP A C 1
ATOM 858 O O . ASP A 1 101 ? -4.427 6.902 5.646 1.00 90.94 101 ASP A O 1
ATOM 862 N N . HIS A 1 102 ? -4.022 4.883 4.783 1.00 91.75 102 HIS A N 1
ATOM 863 C CA . HIS A 1 102 ? -5.360 4.381 5.106 1.00 91.75 102 HIS A CA 1
ATOM 864 C C . HIS A 1 102 ? -5.308 3.132 5.976 1.00 91.75 102 HIS A C 1
ATOM 866 O O . HIS A 1 102 ? -5.766 3.167 7.120 1.00 91.75 102 HIS A O 1
ATOM 872 N N . ILE A 1 103 ? -4.745 2.030 5.483 1.00 92.69 103 ILE A N 1
ATOM 873 C CA . ILE A 1 103 ? -4.822 0.746 6.191 1.00 92.69 103 ILE A CA 1
ATOM 874 C C . ILE A 1 103 ? -4.002 0.745 7.485 1.00 92.69 103 ILE A C 1
ATOM 876 O O . ILE A 1 103 ? -4.518 0.350 8.534 1.00 92.69 103 ILE A O 1
ATOM 880 N N . LEU A 1 104 ? -2.761 1.233 7.455 1.00 91.31 104 LEU A N 1
ATOM 881 C CA . LEU A 1 104 ? -1.918 1.308 8.649 1.00 91.31 104 LEU A CA 1
ATOM 882 C C . LEU A 1 104 ? -2.426 2.337 9.654 1.00 91.31 104 LEU A C 1
ATOM 884 O O . LEU A 1 104 ? -2.319 2.097 10.854 1.00 91.31 104 LEU A O 1
ATOM 888 N N . ILE A 1 105 ? -3.056 3.428 9.209 1.00 90.12 105 ILE A N 1
ATOM 889 C CA . ILE A 1 105 ? -3.720 4.359 10.130 1.00 90.12 105 ILE A CA 1
ATOM 890 C C . ILE A 1 105 ? -4.893 3.659 10.828 1.00 90.12 105 ILE A C 1
ATOM 892 O O . ILE A 1 105 ? -4.990 3.686 12.058 1.00 90.12 105 ILE A O 1
ATOM 896 N N . LEU A 1 106 ? -5.761 2.975 10.075 1.00 90.56 106 LEU A N 1
ATOM 897 C CA . LEU A 1 106 ? -6.867 2.197 10.645 1.00 90.56 106 LEU A CA 1
ATOM 898 C C . LEU A 1 106 ? -6.374 1.153 11.653 1.00 90.56 106 LEU A C 1
ATOM 900 O O . LEU A 1 106 ? -6.958 1.018 12.728 1.00 90.56 106 LEU A O 1
ATOM 904 N N . LYS A 1 107 ? -5.278 0.459 11.348 1.00 89.94 107 LYS A N 1
ATOM 905 C CA . LYS A 1 107 ? -4.729 -0.594 12.203 1.00 89.94 107 LYS A CA 1
ATOM 906 C C . LYS A 1 107 ? -3.969 -0.045 13.412 1.00 89.94 107 LYS A C 1
ATOM 908 O O . LYS A 1 107 ? -4.320 -0.333 14.553 1.00 89.94 107 LYS A O 1
ATOM 913 N N . ASN A 1 108 ? -2.935 0.756 13.188 1.00 88.31 108 ASN A N 1
ATOM 914 C CA . ASN A 1 108 ? -1.981 1.142 14.228 1.00 88.31 108 ASN A CA 1
ATOM 915 C C . ASN A 1 108 ? -2.473 2.323 15.068 1.00 88.31 108 ASN A C 1
ATOM 917 O O . ASN A 1 108 ? -2.091 2.444 16.231 1.00 88.31 108 ASN A O 1
ATOM 921 N N . VAL A 1 109 ? -3.334 3.183 14.518 1.00 87.44 109 VAL A N 1
ATOM 922 C CA . VAL A 1 109 ? -3.902 4.308 15.268 1.00 87.44 109 VAL A CA 1
ATOM 923 C C . VAL A 1 109 ? -5.246 3.912 15.856 1.00 87.44 109 VAL A C 1
ATOM 925 O O . VAL A 1 109 ? -5.393 3.910 17.075 1.00 87.44 109 VAL A O 1
ATOM 928 N N . PHE A 1 110 ? -6.224 3.530 15.033 1.00 87.69 110 PHE A N 1
ATOM 929 C CA . PHE A 1 110 ? -7.591 3.314 15.520 1.00 87.69 110 PHE A CA 1
ATOM 930 C C . PHE A 1 110 ? -7.783 1.961 16.218 1.00 87.69 110 PHE A C 1
ATOM 932 O O . PHE A 1 110 ? -8.229 1.927 17.365 1.00 87.69 1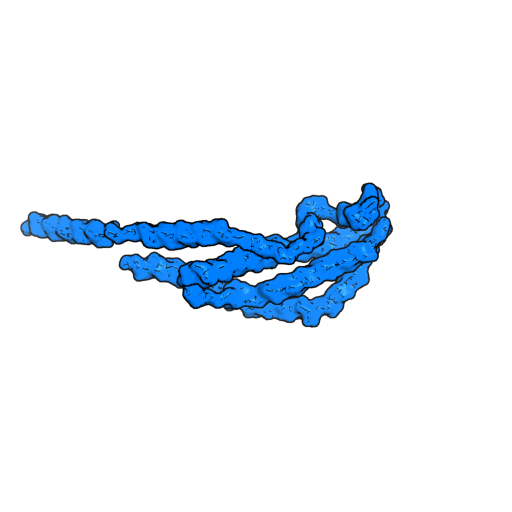10 PHE A O 1
ATOM 939 N N . GLN A 1 111 ? -7.444 0.845 15.568 1.00 87.75 111 GLN A N 1
ATOM 940 C CA . GLN A 1 111 ? -7.585 -0.481 16.178 1.00 87.75 111 GLN A CA 1
ATOM 941 C C . GLN A 1 111 ? -6.607 -0.660 17.346 1.00 87.75 111 GLN A C 1
ATOM 943 O O . GLN A 1 111 ? -7.004 -1.153 18.401 1.00 87.75 111 GLN A O 1
ATOM 948 N N . GLY A 1 112 ? -5.360 -0.213 17.187 1.00 87.38 112 GLY A N 1
ATOM 949 C CA . GLY A 1 112 ? -4.331 -0.289 18.221 1.00 87.38 112 GLY A CA 1
ATOM 950 C C . GLY A 1 112 ? -4.690 0.493 19.487 1.00 87.38 112 GLY A C 1
ATOM 951 O O . GLY A 1 112 ? -4.657 -0.075 20.579 1.00 87.38 112 GLY A O 1
ATOM 952 N N . SER A 1 113 ? -5.135 1.749 19.357 1.00 84.88 113 SER A N 1
ATOM 953 C CA . SER A 1 113 ? -5.587 2.525 20.521 1.00 84.88 113 SER A CA 1
ATOM 954 C C . SER A 1 113 ? -6.836 1.925 21.171 1.00 84.88 113 SER A C 1
ATOM 956 O O . SER A 1 113 ? -6.915 1.873 22.395 1.00 84.88 113 SER A O 1
ATOM 958 N N . LEU A 1 114 ? -7.790 1.398 20.391 1.00 83.94 114 LEU A N 1
ATOM 959 C CA . LEU A 1 114 ? -8.967 0.727 20.947 1.00 83.94 114 LEU A CA 1
ATOM 960 C C . LEU A 1 114 ? -8.583 -0.516 21.762 1.00 83.94 114 LEU A C 1
ATOM 962 O O . LEU A 1 114 ? -9.103 -0.712 22.857 1.00 83.94 114 LEU A O 1
ATOM 966 N N . LEU A 1 115 ? -7.678 -1.348 21.246 1.00 85.12 115 LEU A N 1
ATOM 967 C CA . LEU A 1 115 ? -7.181 -2.531 21.951 1.00 85.12 115 LEU A CA 1
ATOM 968 C C . LEU A 1 115 ? -6.436 -2.158 23.236 1.00 85.12 115 LEU A C 1
ATOM 970 O O . LEU A 1 115 ? -6.630 -2.810 24.265 1.00 85.12 115 LEU A O 1
ATOM 974 N N . PHE A 1 116 ? -5.629 -1.096 23.190 1.00 83.56 116 PHE A N 1
ATOM 975 C CA . PHE A 1 116 ? -4.965 -0.545 24.368 1.00 83.56 116 PHE A CA 1
ATOM 976 C C . PHE A 1 116 ? -5.986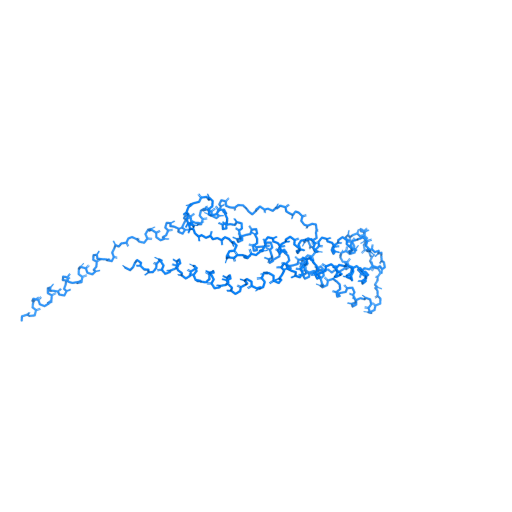 -0.119 25.430 1.00 83.56 116 PHE A C 1
ATOM 978 O O . PHE A 1 116 ? -5.906 -0.571 26.566 1.00 83.56 116 PHE A O 1
ATOM 985 N N . LEU A 1 117 ? -7.006 0.655 25.049 1.00 79.56 117 LEU A N 1
ATOM 986 C CA . LEU A 1 117 ? -8.050 1.130 25.965 1.00 79.56 117 LEU A CA 1
ATOM 987 C C . LEU A 1 117 ? -8.909 0.002 26.552 1.00 79.56 117 LEU A C 1
ATOM 989 O O . LEU A 1 117 ? -9.316 0.077 27.710 1.00 79.56 117 LEU A O 1
ATOM 993 N N . ILE A 1 118 ? -9.191 -1.047 25.770 1.00 78.56 118 ILE A N 1
ATOM 994 C CA . ILE A 1 118 ? -9.875 -2.252 26.266 1.00 78.56 118 ILE A CA 1
ATOM 995 C C . ILE A 1 118 ? -9.029 -2.942 27.347 1.00 78.56 118 ILE A C 1
ATOM 997 O O . ILE A 1 118 ? -9.585 -3.453 28.315 1.00 78.56 118 ILE A O 1
ATOM 1001 N N . SER A 1 119 ? -7.704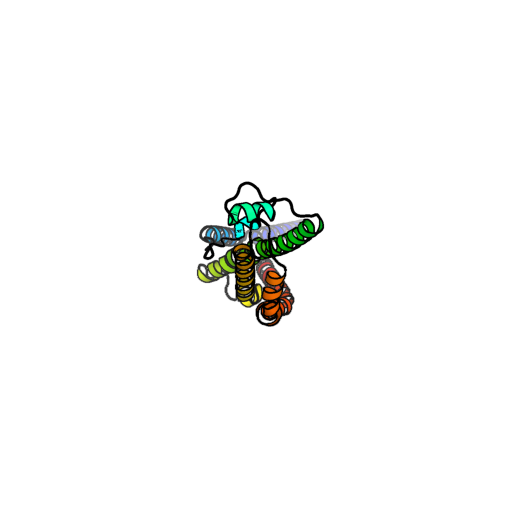 -2.953 27.181 1.00 77.88 119 SER A N 1
ATOM 1002 C CA . SER A 1 119 ? -6.779 -3.673 28.065 1.00 77.88 119 SER A CA 1
ATOM 1003 C C . SER A 1 119 ? -6.392 -2.885 29.322 1.00 77.88 119 SER A C 1
ATOM 1005 O O . SER A 1 119 ? -6.177 -3.495 30.364 1.00 77.88 119 SER A O 1
ATOM 1007 N N . ASP A 1 120 ? -6.278 -1.556 29.226 1.00 69.81 120 ASP A N 1
ATOM 1008 C CA . ASP A 1 120 ? -5.730 -0.695 30.286 1.00 69.81 120 ASP A CA 1
ATOM 1009 C C . ASP A 1 120 ? -6.798 -0.213 31.287 1.00 69.81 120 ASP A C 1
ATOM 1011 O O . ASP A 1 120 ? -6.485 -0.012 32.457 1.00 69.81 120 ASP A O 1
ATOM 1015 N N . GLU A 1 121 ? -8.066 -0.041 30.878 1.00 60.38 121 GLU A N 1
ATOM 1016 C CA . GLU A 1 121 ? -8.993 0.775 31.686 1.00 60.38 121 GLU A CA 1
ATOM 1017 C C . GLU A 1 121 ? -10.343 0.154 32.094 1.00 60.38 121 GLU A C 1
ATOM 1019 O O . GLU A 1 121 ? -11.111 0.824 32.778 1.00 60.38 121 GLU A O 1
ATOM 1024 N N . ASN A 1 122 ? -10.714 -1.076 31.712 1.00 55.94 122 ASN A N 1
ATOM 1025 C CA . ASN A 1 122 ? -12.105 -1.584 31.860 1.00 55.94 122 ASN A CA 1
ATOM 1026 C C . ASN A 1 122 ? -13.199 -0.611 31.317 1.00 55.94 122 ASN A C 1
ATOM 1028 O O . ASN A 1 122 ? -14.393 -0.836 31.504 1.00 55.94 122 ASN A O 1
ATOM 1032 N N . THR A 1 123 ? -12.820 0.464 30.609 1.00 55.88 123 THR A N 1
ATOM 1033 C CA . THR A 1 123 ? -13.702 1.547 30.135 1.00 55.88 123 THR A CA 1
ATOM 1034 C C . THR A 1 123 ? -14.629 1.074 29.012 1.00 55.88 123 THR A C 1
ATOM 1036 O O . THR A 1 123 ? -15.695 1.649 28.784 1.00 55.88 123 THR A O 1
ATOM 1039 N N . PHE A 1 124 ? -14.242 0.001 28.317 1.00 63.41 124 PHE A N 1
ATOM 1040 C CA . PHE A 1 124 ? -14.941 -0.546 27.158 1.00 63.41 124 PHE A CA 1
ATOM 1041 C C . PHE A 1 124 ? -15.262 -2.036 27.327 1.00 63.41 124 PHE A C 1
ATOM 1043 O O . PHE A 1 124 ? -14.861 -2.871 26.515 1.00 63.41 124 PHE A O 1
ATOM 1050 N N . GLU A 1 125 ? -16.035 -2.387 28.355 1.00 58.72 125 GLU A N 1
ATOM 1051 C CA . GLU A 1 125 ? -16.647 -3.716 28.424 1.00 58.72 125 GLU A CA 1
ATOM 1052 C C . GLU A 1 125 ? -17.558 -3.941 27.195 1.00 58.72 125 GLU A C 1
ATOM 1054 O O . GLU A 1 125 ? -18.406 -3.111 26.856 1.00 58.72 125 GLU A O 1
ATOM 1059 N N . ASN A 1 126 ? -17.404 -5.087 26.520 1.00 67.81 126 ASN A N 1
ATOM 1060 C CA . ASN A 1 126 ? -18.218 -5.544 25.377 1.00 67.81 126 ASN A CA 1
ATOM 1061 C C . ASN A 1 126 ? -17.953 -4.894 23.998 1.00 67.81 126 ASN A C 1
ATOM 1063 O O . ASN A 1 126 ? -18.797 -4.982 23.087 1.00 67.81 126 ASN A O 1
ATOM 1067 N N . ILE A 1 127 ? -16.792 -4.270 23.772 1.00 74.62 127 ILE A N 1
ATOM 1068 C CA . ILE A 1 127 ? -16.348 -3.957 22.404 1.00 74.62 127 ILE A CA 1
ATOM 1069 C C . ILE A 1 127 ? -15.555 -5.135 21.841 1.00 74.62 127 ILE A C 1
ATOM 1071 O O . ILE A 1 127 ? -14.542 -5.542 22.387 1.00 74.62 127 ILE A O 1
ATOM 1075 N N . GLU A 1 128 ? -16.027 -5.671 20.716 1.00 80.25 128 GLU A N 1
ATOM 1076 C CA . GLU A 1 128 ? -15.342 -6.724 19.976 1.00 80.25 128 GLU A CA 1
ATOM 1077 C C . GLU A 1 128 ? -14.677 -6.085 18.747 1.00 80.25 128 GLU A C 1
ATOM 1079 O O . GLU A 1 128 ? -15.401 -5.654 17.843 1.00 80.25 128 GLU A O 1
ATOM 1084 N N . PRO A 1 129 ? -13.336 -5.994 18.692 1.00 80.19 129 PRO A N 1
ATOM 1085 C CA . PRO A 1 129 ? -12.612 -5.297 17.626 1.00 80.19 129 PRO A CA 1
ATOM 1086 C C . PRO A 1 129 ? -12.960 -5.799 16.223 1.00 80.19 129 PRO A C 1
ATOM 1088 O O . PRO A 1 129 ? -13.153 -4.997 15.315 1.00 80.19 129 PRO A O 1
ATOM 1091 N N . ARG A 1 130 ? -13.166 -7.111 16.053 1.00 81.81 130 ARG A N 1
ATOM 1092 C CA . ARG A 1 130 ? -13.590 -7.710 14.774 1.00 81.81 130 ARG A CA 1
ATOM 1093 C C . ARG A 1 130 ? -14.943 -7.192 14.280 1.00 81.81 130 ARG A C 1
ATOM 1095 O O . ARG A 1 130 ? -15.162 -7.111 13.082 1.00 81.81 130 ARG A O 1
ATOM 1102 N N . LYS A 1 131 ? -15.848 -6.780 15.174 1.00 82.69 131 LYS A N 1
ATOM 1103 C CA . LYS A 1 131 ? -17.137 -6.175 14.787 1.00 82.69 131 LYS A CA 1
ATOM 1104 C C . LYS A 1 131 ? -17.024 -4.700 14.393 1.00 82.69 131 LYS A C 1
ATOM 1106 O O . LYS A 1 131 ? -18.005 -4.143 13.909 1.00 82.69 131 LYS A O 1
ATOM 1111 N N . VAL A 1 132 ? -15.870 -4.076 14.637 1.00 83.50 132 VAL A N 1
ATOM 1112 C CA . VAL A 1 132 ? -15.579 -2.664 14.335 1.00 83.50 132 VAL A CA 1
ATOM 1113 C C . VAL A 1 132 ? -14.603 -2.532 13.164 1.00 83.50 132 VAL A C 1
ATOM 1115 O O . VAL A 1 132 ? -14.686 -1.569 12.415 1.00 83.50 132 VAL A O 1
ATOM 1118 N N . PHE A 1 133 ? -13.707 -3.501 12.979 1.00 86.94 133 PHE A N 1
ATOM 1119 C CA . PHE A 1 133 ? -12.663 -3.468 11.951 1.00 86.94 133 PHE A CA 1
ATOM 1120 C C . PHE A 1 133 ? -12.699 -4.672 10.994 1.00 86.94 133 PHE A C 1
ATOM 1122 O O . PHE A 1 133 ? -11.847 -4.772 10.119 1.00 86.94 133 PHE A O 1
ATOM 1129 N N . ALA A 1 134 ? -13.673 -5.582 11.117 1.00 89.62 134 ALA A N 1
ATOM 1130 C CA . ALA A 1 134 ? -13.759 -6.808 10.314 1.00 89.62 134 ALA A CA 1
ATOM 1131 C C . ALA A 1 134 ? -12.440 -7.614 10.345 1.00 89.62 134 ALA A C 1
ATOM 1133 O O . ALA A 1 134 ? -11.904 -7.886 11.422 1.00 89.62 134 ALA A O 1
ATOM 1134 N N . ASN A 1 135 ? -11.928 -8.002 9.174 1.00 91.88 135 ASN A N 1
ATOM 1135 C CA . ASN A 1 135 ? -10.649 -8.680 8.963 1.00 91.88 135 ASN A CA 1
ATOM 1136 C C . ASN A 1 135 ? -9.518 -7.697 8.582 1.00 91.88 135 ASN A C 1
ATOM 1138 O O . ASN A 1 135 ? -8.671 -8.019 7.754 1.00 91.88 135 ASN A O 1
ATOM 1142 N N . LEU A 1 136 ? -9.476 -6.498 9.181 1.00 91.38 136 LEU A N 1
ATOM 1143 C CA . LEU A 1 136 ? -8.455 -5.476 8.892 1.00 91.38 136 LEU A CA 1
ATOM 1144 C C . LEU A 1 136 ? -7.009 -5.9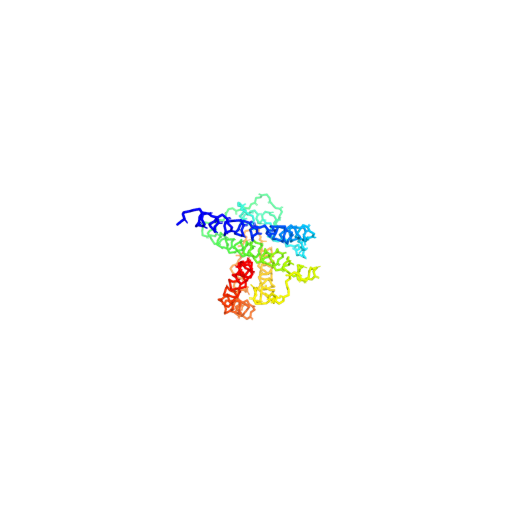88 9.010 1.00 91.38 136 LEU A C 1
ATOM 1146 O O . LEU A 1 136 ? -6.160 -5.594 8.215 1.00 91.38 136 LEU A O 1
ATOM 1150 N N . ASP A 1 137 ? -6.723 -6.887 9.955 1.00 91.25 137 ASP A N 1
ATOM 1151 C CA . ASP A 1 137 ? -5.390 -7.489 10.089 1.00 91.25 137 ASP A CA 1
ATOM 1152 C C . ASP A 1 137 ? -4.974 -8.274 8.837 1.00 91.25 137 ASP A C 1
ATOM 1154 O O . ASP A 1 137 ? -3.821 -8.192 8.409 1.00 91.25 137 ASP A O 1
ATOM 1158 N N . GLU A 1 138 ? -5.922 -8.988 8.226 1.00 92.81 138 GLU A N 1
ATOM 1159 C CA . GLU A 1 138 ? -5.719 -9.732 6.985 1.00 92.81 138 GLU A CA 1
ATOM 1160 C C . GLU A 1 138 ? -5.545 -8.775 5.803 1.00 92.81 138 GLU A C 1
ATOM 1162 O O . GLU A 1 138 ? -4.577 -8.917 5.060 1.00 92.81 138 GLU A O 1
ATOM 1167 N N . ILE A 1 139 ? -6.399 -7.745 5.689 1.00 92.81 139 ILE A N 1
ATOM 1168 C CA . ILE A 1 139 ? -6.278 -6.686 4.668 1.00 92.81 139 ILE A CA 1
ATOM 1169 C C . ILE A 1 139 ? -4.910 -6.016 4.728 1.00 92.81 139 ILE A C 1
ATOM 1171 O O . ILE A 1 139 ? -4.236 -5.878 3.708 1.00 92.81 139 ILE A O 1
ATOM 1175 N N . CYS A 1 140 ? -4.473 -5.636 5.926 1.00 92.38 140 CYS A N 1
ATOM 1176 C CA . CYS A 1 140 ? -3.153 -5.071 6.145 1.00 92.38 140 CYS A CA 1
ATOM 1177 C C . CYS A 1 140 ? -2.058 -6.040 5.702 1.00 92.38 140 CYS A C 1
ATOM 1179 O O . CYS A 1 140 ? -1.156 -5.636 4.975 1.00 92.38 140 CYS A O 1
ATOM 1181 N N . SER A 1 141 ? -2.154 -7.319 6.070 1.00 92.44 141 SER A N 1
ATOM 1182 C CA . SER A 1 141 ? -1.149 -8.312 5.695 1.00 92.44 141 SER A CA 1
ATOM 1183 C C . SER A 1 141 ? -1.044 -8.500 4.179 1.00 92.44 141 SER A C 1
ATOM 1185 O O . SER A 1 141 ? 0.074 -8.504 3.658 1.00 92.44 141 SER A O 1
ATOM 1187 N N . VAL A 1 142 ? -2.168 -8.637 3.468 1.00 93.31 142 VAL A N 1
ATOM 1188 C CA . VAL A 1 142 ? -2.156 -8.832 2.008 1.00 93.31 142 VAL A CA 1
ATOM 1189 C C . VAL A 1 142 ? -1.716 -7.568 1.268 1.00 93.31 142 VAL A C 1
ATOM 1191 O O . VAL A 1 142 ? -0.951 -7.670 0.312 1.00 93.31 142 VAL A O 1
ATOM 1194 N N . SER A 1 143 ? -2.104 -6.381 1.749 1.00 93.12 143 SER A N 1
ATOM 1195 C CA . SER A 1 143 ? -1.707 -5.089 1.166 1.00 93.12 143 SER A CA 1
ATOM 1196 C C . SER A 1 143 ? -0.211 -4.826 1.349 1.00 93.12 143 SER A C 1
ATOM 1198 O O . SER A 1 143 ? 0.480 -4.448 0.401 1.00 93.12 143 SER A O 1
ATOM 1200 N N . THR A 1 144 ? 0.324 -5.093 2.548 1.00 93.56 144 THR A N 1
ATOM 1201 C CA . THR A 1 144 ? 1.765 -5.008 2.824 1.00 93.56 144 THR A CA 1
ATOM 1202 C C . THR A 1 144 ? 2.544 -5.985 1.950 1.00 93.56 144 THR A C 1
ATOM 1204 O O . THR A 1 144 ? 3.564 -5.607 1.371 1.00 93.56 144 THR A O 1
ATOM 1207 N N . ALA A 1 145 ? 2.074 -7.229 1.815 1.00 92.94 145 ALA A N 1
ATOM 1208 C CA . ALA A 1 145 ? 2.717 -8.220 0.956 1.00 92.94 145 ALA A CA 1
ATOM 1209 C C . ALA A 1 145 ? 2.722 -7.781 -0.515 1.00 92.94 145 ALA A C 1
ATOM 1211 O O . ALA A 1 145 ? 3.768 -7.839 -1.160 1.00 92.94 145 ALA A O 1
ATOM 1212 N N . PHE A 1 146 ? 1.594 -7.276 -1.020 1.00 93.50 146 PHE A N 1
ATOM 1213 C CA . PHE A 1 146 ? 1.486 -6.774 -2.386 1.00 93.50 146 PHE A CA 1
ATOM 1214 C C . PHE A 1 146 ? 2.447 -5.608 -2.650 1.00 93.50 146 PHE A C 1
ATOM 1216 O O . PHE A 1 146 ? 3.225 -5.661 -3.601 1.00 93.50 146 PHE A O 1
ATOM 1223 N N . CYS A 1 147 ? 2.475 -4.596 -1.774 1.00 94.50 147 CYS A N 1
ATOM 1224 C CA . CYS A 1 147 ? 3.395 -3.463 -1.908 1.00 94.50 147 CYS A CA 1
ATOM 1225 C C . CYS A 1 147 ? 4.866 -3.902 -1.866 1.00 94.50 147 CYS A C 1
ATOM 1227 O O . CYS A 1 147 ? 5.676 -3.401 -2.646 1.00 94.50 147 CYS A O 1
ATOM 1229 N N . ARG A 1 148 ? 5.219 -4.862 -0.996 1.00 94.31 148 ARG A N 1
ATOM 1230 C CA . ARG A 1 148 ? 6.578 -5.427 -0.919 1.00 94.31 148 ARG A CA 1
ATOM 1231 C C . ARG A 1 148 ? 6.973 -6.142 -2.202 1.00 94.31 148 ARG A C 1
ATOM 1233 O O . ARG A 1 148 ? 8.065 -5.904 -2.711 1.00 94.31 148 ARG A O 1
ATOM 1240 N N . GLU A 1 149 ? 6.105 -7.004 -2.718 1.00 94.12 149 GLU A N 1
ATOM 1241 C CA . GLU A 1 149 ? 6.365 -7.752 -3.949 1.00 94.12 149 GLU A CA 1
ATOM 1242 C C . GLU A 1 149 ? 6.456 -6.813 -5.160 1.00 94.12 149 GLU A C 1
ATOM 1244 O O . GLU A 1 149 ? 7.364 -6.958 -5.980 1.00 94.12 149 GLU A O 1
ATOM 1249 N N . LEU A 1 150 ? 5.582 -5.802 -5.240 1.00 94.75 150 LEU A N 1
ATOM 1250 C CA . LEU A 1 150 ? 5.616 -4.791 -6.294 1.00 94.75 150 LEU A CA 1
ATOM 1251 C C . LEU A 1 150 ? 6.890 -3.949 -6.229 1.00 94.75 150 LEU A C 1
ATOM 1253 O O . LEU A 1 150 ? 7.596 -3.835 -7.229 1.00 94.75 150 LEU A O 1
ATOM 1257 N N . TYR A 1 151 ? 7.234 -3.420 -5.054 1.00 95.69 151 TYR A N 1
ATOM 1258 C CA . TYR A 1 151 ? 8.476 -2.676 -4.849 1.00 95.69 151 TYR A CA 1
ATOM 1259 C C . TYR A 1 151 ? 9.702 -3.508 -5.234 1.00 95.69 151 TYR A C 1
ATOM 1261 O O . TYR A 1 151 ? 10.550 -3.039 -5.994 1.00 95.69 151 TYR A O 1
ATOM 1269 N N . LYS A 1 152 ? 9.776 -4.757 -4.761 1.00 95.44 152 LYS A N 1
ATOM 1270 C CA . LYS A 1 152 ? 10.865 -5.682 -5.081 1.00 95.44 152 LYS A CA 1
ATOM 1271 C C . LYS A 1 152 ? 10.949 -5.936 -6.586 1.00 95.44 152 LYS A C 1
ATOM 1273 O O . LYS A 1 152 ? 12.019 -5.777 -7.166 1.00 95.44 152 LYS A O 1
ATOM 1278 N N . GLY A 1 153 ? 9.824 -6.245 -7.230 1.00 94.69 153 GLY A N 1
ATOM 1279 C CA . GLY A 1 153 ? 9.763 -6.487 -8.668 1.00 94.69 153 GLY A CA 1
ATOM 1280 C C . GLY A 1 153 ? 10.201 -5.276 -9.493 1.00 94.69 153 GLY A C 1
ATOM 1281 O O . GLY A 1 153 ? 10.953 -5.431 -10.454 1.00 94.69 153 GLY A O 1
ATOM 1282 N N . LEU A 1 154 ? 9.792 -4.064 -9.104 1.00 95.81 154 LEU A N 1
ATOM 1283 C CA . LEU A 1 154 ? 10.247 -2.829 -9.744 1.00 95.81 154 LEU A CA 1
ATOM 1284 C C . LEU A 1 154 ? 11.745 -2.605 -9.522 1.00 95.81 154 LEU A C 1
ATOM 1286 O O . LEU A 1 154 ? 12.460 -2.313 -10.477 1.00 95.81 154 LEU A O 1
ATOM 1290 N N . LYS A 1 155 ? 12.236 -2.778 -8.293 1.00 95.81 155 LYS A N 1
ATOM 1291 C CA . LYS A 1 155 ? 13.647 -2.590 -7.932 1.00 95.81 155 LYS A CA 1
ATOM 1292 C C . LYS A 1 155 ? 14.568 -3.541 -8.700 1.00 95.81 155 LYS A C 1
ATOM 1294 O O . LYS A 1 155 ? 15.549 -3.090 -9.275 1.00 95.81 155 LYS A O 1
ATOM 1299 N N . GLU A 1 156 ? 14.233 -4.829 -8.758 1.00 95.38 156 GLU A N 1
ATOM 1300 C CA . GLU A 1 156 ? 15.056 -5.872 -9.394 1.00 95.38 156 GLU A CA 1
ATOM 1301 C C . GLU A 1 156 ? 15.093 -5.775 -10.924 1.00 95.38 156 GLU A C 1
ATOM 1303 O O . GLU A 1 156 ? 16.076 -6.167 -11.547 1.00 95.38 156 GLU A O 1
ATOM 1308 N N . THR A 1 157 ? 14.033 -5.253 -11.543 1.00 94.69 157 THR A N 1
ATOM 1309 C CA . THR A 1 157 ? 13.935 -5.125 -13.009 1.00 94.69 157 THR A CA 1
ATOM 1310 C C . THR A 1 157 ? 14.355 -3.756 -13.536 1.00 94.69 157 THR A C 1
ATOM 1312 O O . THR A 1 157 ? 14.430 -3.559 -14.751 1.00 94.69 157 THR A O 1
ATOM 1315 N N . THR A 1 158 ? 14.617 -2.799 -12.645 1.00 95.38 158 THR A N 1
ATOM 1316 C CA . THR A 1 158 ? 15.017 -1.448 -13.032 1.00 95.38 158 THR A CA 1
ATOM 1317 C C . THR A 1 158 ? 16.448 -1.451 -13.565 1.00 95.38 158 THR A C 1
ATOM 1319 O O . THR A 1 158 ? 17.384 -1.879 -12.898 1.00 95.38 158 THR A O 1
ATOM 1322 N N . THR A 1 159 ? 16.624 -0.913 -14.769 1.00 94.06 159 THR A N 1
ATOM 1323 C CA . THR A 1 159 ? 17.928 -0.630 -15.386 1.00 94.06 159 THR A CA 1
ATOM 1324 C C . THR A 1 159 ? 17.941 0.814 -15.879 1.00 94.06 159 THR A C 1
ATOM 1326 O O . THR A 1 159 ? 16.928 1.502 -15.808 1.00 94.06 159 THR A O 1
ATOM 1329 N N . ARG A 1 160 ? 19.059 1.313 -16.424 1.00 90.31 160 ARG A N 1
ATOM 1330 C CA . ARG A 1 160 ? 19.105 2.690 -16.961 1.00 90.31 160 ARG A CA 1
ATOM 1331 C C . ARG A 1 160 ? 18.049 2.957 -18.038 1.00 90.31 160 ARG A C 1
ATOM 1333 O O . ARG A 1 160 ? 17.604 4.090 -18.185 1.00 90.31 160 ARG A O 1
ATOM 1340 N N . GLU A 1 161 ? 17.645 1.927 -18.771 1.00 91.31 161 GLU A N 1
ATOM 1341 C CA . GLU A 1 161 ? 16.723 2.043 -19.900 1.00 91.31 161 GLU A CA 1
ATOM 1342 C C . GLU A 1 161 ? 15.361 1.417 -19.626 1.00 91.31 161 GLU A C 1
ATOM 1344 O O . GLU A 1 161 ? 14.425 1.705 -20.363 1.00 91.31 161 GLU A O 1
ATOM 1349 N N . ILE A 1 162 ? 15.213 0.605 -18.579 1.00 92.00 162 ILE A N 1
ATOM 1350 C CA . ILE A 1 162 ? 13.993 -0.157 -18.302 1.00 92.00 162 ILE A CA 1
ATOM 1351 C C . ILE A 1 162 ? 13.462 0.227 -16.925 1.00 92.00 162 ILE A C 1
ATOM 1353 O O . ILE A 1 162 ? 14.186 0.211 -15.936 1.00 92.00 162 ILE A O 1
ATOM 1357 N N . PHE A 1 163 ? 12.170 0.540 -16.865 1.00 95.06 163 PHE A N 1
ATOM 1358 C CA . PHE A 1 163 ? 11.438 0.712 -15.616 1.00 95.06 163 PHE A CA 1
ATOM 1359 C C . PHE A 1 163 ? 10.121 -0.046 -15.691 1.00 95.06 163 PHE A C 1
ATOM 1361 O O . PHE A 1 163 ? 9.373 0.118 -16.665 1.00 95.06 163 PHE A O 1
ATOM 1368 N N . GLY A 1 164 ? 9.872 -0.858 -14.662 1.00 91.81 164 GLY A N 1
ATOM 1369 C CA . GLY A 1 164 ? 8.633 -1.601 -14.458 1.00 91.81 164 GLY A CA 1
ATOM 1370 C C . GLY A 1 164 ? 8.139 -2.308 -15.716 1.00 91.81 164 GLY A C 1
ATOM 1371 O O . GLY A 1 164 ? 7.106 -1.915 -16.244 1.00 91.81 164 GLY A O 1
ATOM 1372 N N . PRO A 1 165 ? 8.866 -3.283 -16.273 1.00 92.50 165 PRO A N 1
ATOM 1373 C CA . PRO A 1 165 ? 8.375 -4.040 -17.419 1.00 92.50 165 PRO A CA 1
ATOM 1374 C C . PRO A 1 165 ? 7.021 -4.690 -17.066 1.00 92.50 165 PRO A C 1
ATOM 1376 O O . PRO A 1 165 ? 6.783 -5.057 -15.912 1.00 92.50 165 PRO A O 1
ATOM 1379 N N . THR A 1 166 ? 6.091 -4.739 -18.025 1.00 91.38 166 THR A N 1
ATOM 1380 C CA . THR A 1 166 ? 4.678 -5.099 -17.781 1.00 91.38 166 THR A C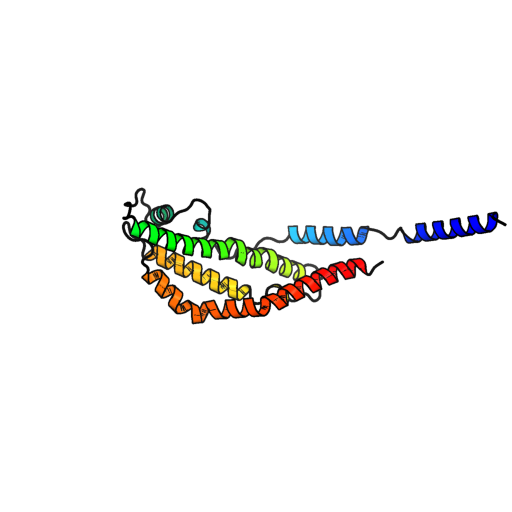A 1
ATOM 1381 C C . THR A 1 166 ? 4.534 -6.483 -17.141 1.00 91.38 166 THR A C 1
ATOM 1383 O O . THR A 1 166 ? 3.625 -6.715 -16.347 1.00 91.38 166 THR A O 1
ATOM 1386 N N . GLU A 1 167 ? 5.483 -7.372 -17.411 1.00 91.50 167 GLU A N 1
ATOM 1387 C CA . GLU A 1 167 ? 5.611 -8.717 -16.860 1.00 91.50 167 GLU A CA 1
ATOM 1388 C C . GLU A 1 167 ? 5.665 -8.720 -15.325 1.00 91.50 167 GLU A C 1
ATOM 1390 O O . GLU A 1 167 ? 5.146 -9.641 -14.697 1.00 91.50 167 GLU A O 1
ATOM 1395 N N . VAL A 1 168 ? 6.240 -7.681 -14.701 1.00 91.44 168 VAL A N 1
ATOM 1396 C CA . VAL A 1 168 ? 6.234 -7.530 -13.235 1.00 91.44 168 VAL A CA 1
ATOM 1397 C C . VAL A 1 168 ? 4.805 -7.407 -12.726 1.00 91.44 168 VAL A C 1
ATOM 1399 O O . VAL A 1 168 ? 4.445 -8.087 -11.770 1.00 91.44 168 VAL A O 1
ATOM 1402 N N . ILE A 1 169 ? 3.991 -6.576 -13.379 1.00 91.06 169 ILE A N 1
ATOM 1403 C CA . ILE A 1 169 ? 2.599 -6.342 -12.985 1.00 91.06 169 ILE A CA 1
ATOM 1404 C C . ILE A 1 169 ? 1.753 -7.583 -13.252 1.00 91.06 169 ILE A C 1
ATOM 1406 O O . ILE A 1 169 ? 0.998 -7.997 -12.379 1.00 91.06 169 ILE A O 1
ATOM 1410 N N . VAL A 1 170 ? 1.916 -8.214 -14.418 1.00 91.50 170 VAL A N 1
ATOM 1411 C CA . VAL A 1 170 ? 1.179 -9.437 -14.774 1.00 91.50 170 VAL A CA 1
ATOM 1412 C C . VAL A 1 170 ? 1.422 -10.533 -13.738 1.00 91.50 170 VAL A C 1
ATOM 1414 O O . VAL A 1 170 ? 0.466 -11.043 -13.165 1.00 91.50 170 VAL A O 1
ATOM 1417 N N . ARG A 1 171 ? 2.685 -10.813 -13.402 1.00 89.75 171 ARG A N 1
ATOM 1418 C CA . ARG A 1 171 ? 3.051 -11.825 -12.399 1.00 89.75 171 ARG A CA 1
ATOM 1419 C C . ARG A 1 171 ? 2.485 -11.536 -11.005 1.00 89.75 171 ARG A C 1
ATOM 1421 O O . ARG A 1 171 ? 2.157 -12.456 -10.262 1.00 89.75 171 ARG A O 1
ATOM 1428 N N . LEU A 1 172 ? 2.390 -10.264 -10.620 1.00 87.19 172 LEU A N 1
ATOM 1429 C CA . LEU A 1 172 ? 1.775 -9.880 -9.344 1.00 87.19 172 LEU A CA 1
ATOM 1430 C C . LEU A 1 172 ? 0.266 -10.126 -9.361 1.00 87.19 172 LEU A C 1
ATOM 1432 O O . LEU A 1 172 ? -0.290 -10.632 -8.386 1.00 87.19 172 LEU A O 1
ATOM 1436 N N . LEU A 1 173 ? -0.384 -9.798 -10.478 1.00 87.56 173 LEU A N 1
ATOM 1437 C CA . LEU A 1 173 ? -1.824 -9.954 -10.646 1.00 87.56 173 LEU A CA 1
ATOM 1438 C C . LEU A 1 173 ? -2.258 -11.415 -10.819 1.00 87.56 173 LEU A C 1
ATOM 1440 O O . LEU A 1 173 ? -3.372 -11.749 -10.435 1.00 87.56 173 LEU A O 1
ATOM 1444 N N . GLU A 1 174 ? -1.388 -12.309 -11.290 1.00 87.69 174 GLU A N 1
ATOM 1445 C CA . GLU A 1 174 ? -1.663 -13.758 -11.331 1.00 87.69 174 GLU A CA 1
ATOM 1446 C C . GLU A 1 174 ? -2.033 -14.329 -9.951 1.00 87.69 174 GLU A C 1
ATOM 1448 O O . GLU A 1 174 ? -2.850 -15.241 -9.841 1.00 87.69 174 GLU A O 1
ATOM 1453 N N . ASN A 1 175 ? -1.476 -13.762 -8.878 1.00 78.88 175 ASN A N 1
ATOM 1454 C CA . ASN A 1 175 ? -1.773 -14.170 -7.504 1.00 78.88 175 ASN A CA 1
ATOM 1455 C C . ASN A 1 175 ? -2.915 -13.366 -6.858 1.00 78.88 175 ASN A C 1
ATOM 1457 O O . ASN A 1 175 ? -3.255 -13.609 -5.695 1.00 78.88 175 ASN A O 1
ATOM 1461 N N . PHE A 1 176 ? -3.508 -12.408 -7.577 1.00 80.88 176 PHE A N 1
ATOM 1462 C CA . PHE A 1 176 ? -4.520 -11.506 -7.032 1.00 80.88 176 PHE A CA 1
ATOM 1463 C C . PHE A 1 176 ? -5.780 -12.261 -6.608 1.00 80.88 176 PHE A C 1
ATOM 1465 O O . PHE A 1 176 ? -6.230 -12.119 -5.469 1.00 80.88 176 PHE A O 1
ATOM 1472 N N . ASP A 1 177 ? -6.304 -13.119 -7.483 1.00 77.06 177 ASP A N 1
ATOM 1473 C CA . ASP A 1 177 ? -7.560 -13.839 -7.246 1.00 77.06 177 ASP A CA 1
ATOM 1474 C C . ASP A 1 177 ? -7.479 -14.809 -6.066 1.00 77.06 177 ASP A C 1
ATOM 1476 O O . ASP A 1 177 ? -8.465 -15.027 -5.366 1.00 77.06 177 ASP A O 1
ATOM 1480 N N . THR A 1 178 ? -6.300 -15.382 -5.823 1.00 80.12 178 THR A N 1
ATOM 1481 C CA . THR A 1 178 ? -6.117 -16.423 -4.806 1.00 80.12 178 THR A CA 1
ATOM 1482 C C . THR A 1 178 ? -5.720 -15.874 -3.441 1.00 80.12 178 THR A C 1
ATOM 1484 O O . THR A 1 178 ? -6.070 -16.479 -2.430 1.00 80.12 178 THR A O 1
ATOM 1487 N N . LYS A 1 179 ? -4.996 -14.747 -3.384 1.00 76.56 179 LYS A N 1
ATOM 1488 C CA . LYS A 1 179 ? -4.455 -14.202 -2.125 1.00 76.56 179 LYS A CA 1
ATOM 1489 C C . LYS A 1 179 ? -5.072 -12.873 -1.710 1.00 76.56 179 LYS A C 1
ATOM 1491 O O . LYS A 1 179 ? -5.293 -12.661 -0.524 1.00 76.56 179 LYS A O 1
ATOM 1496 N N . ILE A 1 180 ? -5.325 -11.974 -2.658 1.00 81.31 180 ILE A N 1
ATOM 1497 C CA . ILE A 1 180 ? -5.736 -10.595 -2.363 1.00 81.31 180 ILE A CA 1
ATOM 1498 C C . ILE A 1 180 ? -7.261 -10.505 -2.357 1.00 81.31 180 ILE A C 1
ATOM 1500 O O . ILE A 1 180 ? -7.859 -10.118 -1.355 1.00 81.31 180 ILE A O 1
ATOM 1504 N N . SER A 1 181 ? -7.900 -10.947 -3.441 1.00 86.50 181 SER A N 1
ATOM 1505 C CA . SER A 1 181 ? -9.352 -10.883 -3.628 1.00 86.50 181 SER A CA 1
ATOM 1506 C C . SER A 1 181 ? -10.161 -11.459 -2.449 1.00 86.50 181 SER A C 1
ATOM 1508 O O . SER A 1 181 ? -11.063 -10.764 -1.978 1.00 86.50 181 SER A O 1
ATOM 1510 N N . PRO A 1 182 ? -9.838 -12.636 -1.868 1.00 89.44 182 PRO A N 1
ATOM 1511 C CA . PRO A 1 182 ? -10.652 -13.216 -0.793 1.00 89.44 182 PRO A CA 1
ATOM 1512 C C . PRO A 1 182 ? -10.673 -12.376 0.493 1.00 89.44 182 PRO A C 1
ATOM 1514 O O . PRO A 1 182 ? -11.724 -12.224 1.126 1.00 89.44 182 PRO A O 1
ATOM 1517 N N . ALA A 1 183 ? -9.532 -11.786 0.862 1.00 88.69 183 ALA A N 1
ATOM 1518 C CA . ALA A 1 183 ? -9.429 -10.929 2.039 1.00 88.69 183 ALA A CA 1
ATOM 1519 C C . ALA A 1 183 ? -10.295 -9.672 1.864 1.00 88.69 183 ALA A C 1
ATOM 1521 O O . ALA A 1 183 ? -11.091 -9.334 2.746 1.00 88.69 183 ALA A O 1
ATOM 1522 N N . TYR A 1 184 ? -10.205 -9.024 0.697 1.00 87.88 184 TYR A N 1
ATOM 1523 C CA . TYR A 1 184 ? -10.999 -7.838 0.363 1.00 87.88 184 TYR A CA 1
ATOM 1524 C C . TYR A 1 184 ? -12.491 -8.137 0.237 1.00 87.88 184 TYR A C 1
ATOM 1526 O O . TYR A 1 184 ? -13.302 -7.382 0.767 1.00 87.88 184 TYR A O 1
ATOM 1534 N N . GLN A 1 185 ? -12.872 -9.259 -0.377 1.00 89.25 185 GLN A N 1
ATOM 1535 C CA . GLN A 1 185 ? -14.267 -9.705 -0.418 1.00 89.25 185 GLN A CA 1
ATOM 1536 C C . GLN A 1 185 ? -14.832 -9.861 0.994 1.00 89.25 185 GLN A C 1
ATOM 1538 O O . GLN A 1 185 ? -15.901 -9.332 1.298 1.00 89.25 185 GLN A O 1
ATOM 1543 N N . THR A 1 186 ? -14.087 -10.524 1.880 1.00 88.06 186 THR A N 1
ATOM 1544 C CA . THR A 1 186 ? -14.482 -10.699 3.282 1.00 88.06 186 THR A CA 1
ATOM 1545 C C . THR A 1 186 ? -14.646 -9.353 3.988 1.00 88.06 186 THR A C 1
ATOM 1547 O O . THR A 1 186 ? -15.621 -9.153 4.715 1.00 88.06 186 THR A O 1
ATOM 1550 N N . TYR A 1 187 ? -13.743 -8.402 3.747 1.00 86.81 187 TYR A N 1
ATOM 1551 C CA . TYR A 1 187 ? -13.834 -7.065 4.328 1.00 86.81 187 TYR A CA 1
ATOM 1552 C C . TYR A 1 187 ? -15.071 -6.310 3.834 1.00 86.81 187 TYR A C 1
ATOM 1554 O O . TYR A 1 187 ? -15.855 -5.812 4.644 1.00 86.81 187 TYR A O 1
ATOM 1562 N N . CYS A 1 188 ? -15.300 -6.288 2.519 1.00 87.00 188 CYS A N 1
ATOM 1563 C CA . CYS A 1 188 ? -16.445 -5.622 1.902 1.00 87.00 188 CYS A CA 1
ATOM 1564 C C . CYS A 1 188 ? -17.782 -6.222 2.355 1.00 87.00 188 CYS A C 1
ATOM 1566 O O . CYS A 1 188 ? -18.695 -5.476 2.698 1.00 87.00 188 CYS A O 1
ATOM 1568 N N . MET A 1 189 ? -17.889 -7.551 2.444 1.00 87.06 189 MET A N 1
ATOM 1569 C CA . MET A 1 189 ? -19.105 -8.224 2.922 1.00 87.06 189 MET A CA 1
ATOM 1570 C C . MET A 1 189 ? -19.441 -7.874 4.375 1.00 87.06 189 MET A C 1
ATOM 1572 O O . MET A 1 189 ? -20.609 -7.833 4.760 1.00 87.06 189 MET A O 1
ATOM 1576 N N . ASN A 1 190 ? -18.423 -7.599 5.190 1.00 83.88 190 ASN A N 1
ATOM 1577 C CA . ASN A 1 190 ? -18.606 -7.212 6.583 1.00 83.88 190 ASN A CA 1
ATOM 1578 C C . ASN A 1 190 ? -18.741 -5.693 6.776 1.00 83.88 190 ASN A C 1
ATOM 1580 O O . ASN A 1 190 ? -19.124 -5.268 7.869 1.00 83.88 190 ASN A O 1
ATOM 1584 N N . TYR A 1 191 ? -18.485 -4.880 5.748 1.00 80.94 191 TYR A N 1
ATOM 1585 C CA . TYR A 1 191 ? -18.407 -3.421 5.850 1.00 80.94 191 TYR A CA 1
ATOM 1586 C C . TYR A 1 191 ? -19.707 -2.781 6.350 1.00 80.94 191 TYR A C 1
ATOM 1588 O O . TYR A 1 191 ? -19.689 -2.016 7.315 1.00 80.94 191 TYR A O 1
ATOM 1596 N N . ASP A 1 192 ? -20.853 -3.158 5.781 1.00 76.62 192 ASP A N 1
ATOM 1597 C CA . ASP A 1 192 ? -22.151 -2.622 6.207 1.00 76.62 192 ASP A CA 1
ATOM 1598 C C . ASP A 1 192 ? -22.466 -2.992 7.657 1.00 76.62 192 ASP A C 1
ATOM 1600 O O . ASP A 1 192 ? -22.936 -2.166 8.446 1.00 76.62 192 ASP A O 1
ATOM 1604 N N . SER A 1 193 ? -22.151 -4.233 8.040 1.00 76.88 193 SER A N 1
ATOM 1605 C CA . SER A 1 193 ? -22.340 -4.710 9.409 1.00 76.88 193 SER A CA 1
ATOM 1606 C C . SER A 1 193 ? -21.464 -3.935 10.397 1.00 76.88 193 SER A C 1
ATOM 1608 O O . SER A 1 193 ? -21.935 -3.565 11.475 1.00 76.88 193 SER A O 1
ATOM 1610 N N . VAL A 1 194 ? -20.225 -3.624 10.004 1.00 78.25 194 VAL A N 1
ATOM 1611 C CA . VAL A 1 194 ? -19.294 -2.789 10.759 1.00 78.25 194 VAL A CA 1
ATOM 1612 C C . VAL A 1 194 ? -19.857 -1.382 10.899 1.00 78.25 194 VAL A C 1
ATOM 1614 O O . VAL A 1 194 ? -20.033 -0.923 12.023 1.00 78.25 194 VAL A O 1
ATOM 1617 N N . LEU A 1 195 ? -20.227 -0.709 9.807 1.00 75.25 195 LEU A N 1
ATOM 1618 C CA . LEU A 1 195 ? -20.780 0.647 9.858 1.00 75.25 195 LEU A CA 1
ATOM 1619 C C . LEU A 1 195 ? -22.021 0.730 10.750 1.00 75.25 195 LEU A C 1
ATOM 1621 O O . LEU A 1 195 ? -22.136 1.643 11.575 1.00 75.25 195 LEU A O 1
ATOM 1625 N N . LEU A 1 196 ? -22.929 -0.240 10.633 1.00 71.88 196 LEU A N 1
ATOM 1626 C CA . LEU A 1 196 ? -24.121 -0.346 11.472 1.00 71.88 196 LEU A CA 1
ATOM 1627 C C . LEU A 1 196 ? -23.764 -0.571 12.942 1.00 71.88 196 LEU A C 1
ATOM 1629 O O . LEU A 1 196 ? -24.352 0.067 13.816 1.00 71.88 196 LEU A O 1
ATOM 1633 N N . ASN A 1 197 ? -22.813 -1.457 13.239 1.00 66.31 197 ASN A N 1
ATOM 1634 C CA . ASN A 1 197 ? -22.400 -1.757 14.607 1.00 66.31 197 ASN A CA 1
ATOM 1635 C C . ASN A 1 197 ? -21.670 -0.587 15.256 1.00 66.31 197 ASN A C 1
ATOM 1637 O O . ASN A 1 197 ? -21.985 -0.242 16.394 1.00 66.31 197 ASN A O 1
ATOM 1641 N N . THR A 1 198 ? -20.760 0.057 14.536 1.00 64.88 198 THR A N 1
ATOM 1642 C CA . THR A 1 198 ? -20.027 1.240 14.982 1.00 64.88 198 THR A CA 1
ATOM 1643 C C . THR A 1 198 ? -20.996 2.395 15.206 1.00 64.88 198 THR A C 1
ATOM 1645 O O . THR A 1 198 ? -21.008 2.978 16.285 1.00 64.88 198 THR A O 1
ATOM 1648 N N . SER A 1 199 ? -21.917 2.644 14.269 1.00 64.75 199 SER A N 1
ATOM 1649 C CA . SER A 1 199 ? -22.948 3.680 14.407 1.00 64.75 199 SER A CA 1
ATOM 1650 C C . SER A 1 199 ? -23.906 3.400 15.563 1.00 64.75 199 SER A C 1
ATOM 1652 O O . SER A 1 199 ? -24.262 4.315 16.301 1.00 64.75 199 SER A O 1
ATOM 1654 N N . ARG A 1 200 ? -24.327 2.142 15.752 1.00 64.44 200 ARG A N 1
ATOM 1655 C CA . ARG A 1 200 ? -25.231 1.735 16.837 1.00 64.44 200 ARG A CA 1
ATOM 1656 C C . ARG A 1 200 ? -24.535 1.780 18.190 1.00 64.44 200 ARG A C 1
ATOM 1658 O O . ARG A 1 200 ? -25.150 2.246 19.138 1.00 64.44 200 ARG A O 1
ATOM 1665 N N . LYS A 1 201 ? -23.280 1.335 18.299 1.00 64.50 201 LYS A N 1
ATOM 1666 C CA . LYS A 1 201 ? -22.508 1.403 19.546 1.00 64.50 201 LYS A CA 1
ATOM 1667 C C . LYS A 1 201 ? -22.120 2.838 19.875 1.00 64.50 201 LYS A C 1
ATOM 1669 O O . LYS A 1 201 ? -22.348 3.240 20.999 1.00 64.50 201 LYS A O 1
ATOM 1674 N N . MET A 1 202 ? -21.669 3.648 18.916 1.00 59.75 202 MET A N 1
ATOM 1675 C CA . MET A 1 202 ? -21.437 5.082 19.140 1.00 59.75 202 MET A CA 1
ATOM 1676 C C . MET A 1 202 ? -22.724 5.799 19.540 1.00 59.75 202 MET A C 1
ATOM 1678 O O . MET A 1 202 ? -22.718 6.538 20.522 1.00 59.75 202 MET A O 1
ATOM 1682 N N . LYS A 1 203 ? -23.846 5.534 18.848 1.00 56.41 203 LYS A N 1
ATOM 1683 C CA . LYS A 1 203 ? -25.153 6.056 19.259 1.00 56.41 203 LYS A CA 1
ATOM 1684 C C . LYS A 1 203 ? -25.493 5.584 20.655 1.00 56.41 203 LYS A C 1
ATOM 1686 O O . LYS A 1 203 ? -25.712 6.447 21.469 1.00 56.41 203 LYS A O 1
ATOM 1691 N N . ASN A 1 204 ? -25.456 4.293 20.969 1.00 52.44 204 ASN A N 1
ATOM 1692 C CA . ASN A 1 204 ? -25.814 3.764 22.286 1.00 52.44 204 ASN A CA 1
ATOM 1693 C C . ASN A 1 204 ? -24.882 4.230 23.406 1.00 52.44 204 ASN A C 1
ATOM 1695 O O . ASN A 1 204 ? -25.363 4.466 24.503 1.00 52.44 204 ASN A O 1
ATOM 1699 N N . THR A 1 205 ? -23.594 4.445 23.155 1.00 50.84 205 THR A N 1
ATOM 1700 C CA . THR A 1 205 ? -22.688 5.085 24.117 1.00 50.84 205 THR A CA 1
ATOM 1701 C C . THR A 1 205 ? -23.083 6.553 24.317 1.00 50.84 205 THR A C 1
ATOM 1703 O O . THR A 1 205 ? -23.136 7.020 25.450 1.00 50.84 205 THR A O 1
ATOM 1706 N N . LEU A 1 206 ? -23.494 7.265 23.259 1.00 40.66 206 LEU A N 1
ATOM 1707 C CA . LEU A 1 206 ? -24.069 8.616 23.348 1.00 40.66 206 LEU A CA 1
ATOM 1708 C C . LEU A 1 206 ? -25.483 8.631 23.974 1.00 40.66 206 LEU A C 1
ATOM 1710 O O . LEU A 1 206 ? -25.810 9.562 24.711 1.00 40.66 206 LEU A O 1
ATOM 1714 N N . THR A 1 207 ? -26.323 7.614 23.754 1.00 36.00 207 THR A N 1
ATOM 1715 C CA . THR A 1 207 ? -27.674 7.509 24.317 1.00 36.00 207 THR A CA 1
ATOM 1716 C C . THR A 1 207 ? -27.629 7.064 25.768 1.00 36.00 207 THR A C 1
ATOM 1718 O O . THR A 1 207 ? -28.368 7.622 26.561 1.00 36.00 207 THR A O 1
ATOM 1721 N N . SER A 1 208 ? -26.724 6.175 26.173 1.00 36.94 208 SER A N 1
ATOM 1722 C CA . SER A 1 208 ? -26.444 5.873 27.585 1.00 36.94 208 SER A CA 1
ATOM 1723 C C . SER A 1 208 ? -25.934 7.114 28.333 1.00 36.94 208 SER A C 1
ATOM 1725 O O . SER A 1 208 ? -26.236 7.299 29.508 1.00 36.94 208 SER A O 1
ATOM 1727 N N . VAL A 1 209 ? -25.278 8.049 27.633 1.00 38.62 209 VAL A N 1
ATOM 1728 C CA . VAL A 1 209 ? -24.929 9.390 28.146 1.00 38.62 209 VAL A CA 1
ATOM 1729 C C . VAL A 1 209 ? -26.134 10.361 28.171 1.00 38.62 209 VAL A C 1
ATOM 1731 O O . VAL A 1 209 ? -26.116 11.349 28.921 1.00 38.62 209 VAL A O 1
ATOM 1734 N N . HIS A 1 210 ? -27.199 10.077 27.411 1.00 33.47 210 HIS A N 1
ATOM 1735 C CA . HIS A 1 210 ? -28.462 10.834 27.342 1.00 33.47 210 HIS A CA 1
ATOM 1736 C C . HIS A 1 210 ? -29.638 10.222 28.137 1.00 33.47 210 HIS A C 1
ATOM 1738 O O . HIS A 1 210 ? -30.626 10.925 28.352 1.00 33.47 210 HIS A O 1
ATOM 1744 N N . PHE A 1 211 ? -29.547 8.970 28.601 1.00 27.69 211 PHE A N 1
ATOM 1745 C CA . PHE A 1 211 ? -30.594 8.268 29.363 1.00 27.69 211 PHE A CA 1
ATOM 1746 C C . PHE A 1 211 ? -30.491 8.447 30.885 1.00 27.69 211 PHE A C 1
ATOM 1748 O O . PHE A 1 211 ? -31.394 8.044 31.610 1.00 27.69 211 PHE A O 1
ATOM 1755 N N . LEU A 1 212 ? -29.469 9.152 31.372 1.00 31.97 212 LEU A N 1
ATOM 1756 C CA . LEU A 1 212 ? -29.430 9.696 32.734 1.00 31.97 212 LEU A CA 1
ATOM 1757 C C . LEU A 1 212 ? -29.953 11.146 32.735 1.00 31.97 212 LEU A C 1
ATOM 1759 O O . LEU A 1 212 ? -29.210 12.077 33.055 1.00 31.97 212 LEU A O 1
ATOM 1763 N N . LYS A 1 213 ? -31.202 11.334 32.280 1.00 33.62 213 LYS A N 1
ATOM 1764 C CA . LYS A 1 213 ? -31.947 12.601 32.411 1.00 33.62 213 LYS A CA 1
ATOM 1765 C C . LYS A 1 213 ? -32.267 12.909 33.872 1.00 33.62 213 LYS A C 1
ATOM 1767 O O . LYS A 1 213 ? -32.587 11.962 34.621 1.00 33.62 213 LYS A O 1
#

Foldseek 3Di:
DVVVVVVVVVVVVVVVVVVPPDDPCVVVVVVVVLVVLLVPDDQDDPDPQPCLVLLDPPDFVQNVLCVLVVDDDFDDDPPVVVVVRRVLSCVLNVLSCCLPVPLSCCVRPVLVSVVSCVPPPVSDPPDDSCQQQPLSVLQNVLSSVLSVQSSVLQSVQRDSHDGDDVVSVVVSVVCCVPRPVVSVVRRVVSVVSNVVVVVVVVVVVVVVVVVVD

pLDDT: mean 78.48, std 18.67, range [27.69, 96.5]

Sequence (213 aa):
DISHLNQAIKHQQAQKKKLRKRPTKGKQKNRTELEEALKRYTIYDKEELEFAKYGQDGLDWVFFMKDVLQVEHIPKPNSSECKRRNKIWELFRSEVVYLVDHILILKNVFQGSLLFLISDENTFENIEPRKVFANLDEICSVSTAFCRELYKGLKETTTREIFGPTEVIVRLLENFDTKISPAYQTYCMNYDSVLLNTSRKMKNTLTSVHFLK

Organism: Stichopus japonicus (NCBI:txid307972)

Radius of gyration: 27.98 Å; chains: 1; bounding box: 79×51×74 Å

InterPro domains:
  IPR000219 Dbl homology domain [PF00621] (88-203)
  IPR000219 Dbl homology domain [PS50010] (83-213)
  IPR035899 Dbl homology (DH) domain superfamily [G3DSA:1.20.900.10] (65-213)
  IPR035899 Dbl homology (DH) domain superfamily [SSF48065] (69-206)
  IPR040181 Pleckstrin homology domain-containing family G member 5/7 [PTHR13217] (24-204)